Protein AF-A0A0G4IPQ7-F1 (afdb_monomer_lite)

Secondary structure (DSSP, 8-state):
-------PPP---HHHHHHHHHHHHHHHHHHHHHHHHHHHHHHHHHHHHTTT-TTGGGSHHHHHHHHHHHHHHHHHH-----------PPPP-PPP-PPPPPP---------------------HHHHHHHHHHHHHHHHHHHHHHHHTT--SSS-TT-----HHHHHHHHHHHHHHHHHHTT-PPPP----------S-------------EEE-TTT--EEEGGG-EEETTTTEEESSHHHHHHHHHHTEEE--STT---EEETTTSEEETTEEESSHHHH-S--

Sequence (287 aa):
MMDGRRRGRPVRKPSEQLRADLLDMEHRLAFLRTKRDEARVDFEARKARNRGLIWENSRPTSIRRLAAEILQQAKTVAKPKRSGRSGAKLTTIQAPGAAPVAKRDASATCPAMATTTALAGTADEDEGHRSFQEARREWMQSSARRASMTTDPGTGALVGAFDEDESHRSFQEARNEWLRSSGRRPAPEADSGFAGDDDDAFEIVATQVAMVRASCYHCYALRHADQMHVDTLISKGFCNAACADAYHEVNRVPCAGATCRKAMYRRDAYLAEGIAFCSASCAGPAP

Foldseek 3Di:
DDPPPPDDDPDDDPVVVVVVVVVVVVVVVVVVVVVVVVVVVVVVVVCVVQVPCPCVCVDPVVVVVVVVVVVVVVVVVPPDPDPDDDDDDDDDDDDDDDDDDDDDDDPDDDPPDPPPPPPPDPPPVVVVVVVVVVVVVVVVVVVVVVVVVPDPPDDDPVPDPPPPVVVVVVVVVVVVVVCVVVVNDDDPPPPPPDDDDDDPPPPDPDPPVVQDWDAAPQPRDIDRPVQWDQDPVVRGTHNDVVSVVVVQVVQWDAAPQPPGRDTDGPVCFDADPNGTHNDPVSVPPDD

Organism: Plasmodiophora brassicae (NCBI:txid37360)

Radius of gyration: 33.85 Å; chains: 1; bounding box: 79×55×106 Å

pLDDT: mean 74.79, std 21.34, range [34.59, 98.31]

Structure (mmCIF, N/CA/C/O backbone):
data_AF-A0A0G4IPQ7-F1
#
_entry.id   AF-A0A0G4IPQ7-F1
#
loop_
_atom_site.group_PDB
_atom_site.id
_atom_site.type_symbol
_atom_site.label_atom_id
_atom_site.label_alt_id
_atom_site.label_comp_id
_atom_site.label_asym_id
_atom_site.label_entity_id
_atom_site.label_seq_id
_atom_site.pdbx_PDB_ins_code
_atom_site.Cartn_x
_atom_site.Cartn_y
_atom_site.Cartn_z
_atom_site.occupancy
_atom_site.B_iso_or_equiv
_atom_site.auth_seq_id
_atom_site.auth_comp_id
_atom_site.auth_asym_id
_atom_site.auth_atom_id
_atom_site.pdbx_PDB_model_num
ATOM 1 N N . MET A 1 1 ? -5.875 15.123 -68.069 1.00 43.62 1 MET A N 1
ATOM 2 C CA . MET A 1 1 ? -4.632 14.325 -68.073 1.00 43.62 1 MET A CA 1
ATOM 3 C C . MET A 1 1 ? -3.537 15.190 -67.471 1.00 43.62 1 MET A C 1
ATOM 5 O O . MET A 1 1 ? -3.210 16.207 -68.062 1.00 43.62 1 MET A O 1
ATOM 9 N N . MET A 1 2 ? -3.085 14.880 -66.254 1.00 50.84 2 MET A N 1
ATOM 10 C CA . MET A 1 2 ? -1.994 15.591 -65.575 1.00 50.84 2 MET A CA 1
ATOM 11 C C . MET A 1 2 ? -0.823 14.619 -65.462 1.00 50.84 2 MET A C 1
ATOM 13 O O . MET A 1 2 ? -0.876 13.680 -64.668 1.00 50.84 2 MET A O 1
ATOM 17 N N . ASP A 1 3 ? 0.200 14.824 -66.287 1.00 53.69 3 ASP A N 1
ATOM 18 C CA . ASP A 1 3 ? 1.427 14.034 -66.266 1.00 53.69 3 ASP A CA 1
ATOM 19 C C . ASP A 1 3 ? 2.214 14.323 -64.988 1.00 53.69 3 ASP A C 1
ATOM 21 O O . ASP A 1 3 ? 2.951 15.306 -64.864 1.00 53.69 3 ASP A O 1
ATOM 25 N N . GLY A 1 4 ? 2.054 13.432 -64.012 1.00 57.94 4 GLY A N 1
ATOM 26 C CA . GLY A 1 4 ? 2.846 13.403 -62.793 1.00 57.94 4 GLY A CA 1
ATOM 27 C C . GLY A 1 4 ? 4.288 13.002 -63.093 1.00 57.94 4 GLY A C 1
ATOM 28 O O . GLY A 1 4 ? 4.668 11.847 -62.902 1.00 57.94 4 GLY A O 1
ATOM 29 N N . ARG A 1 5 ? 5.116 13.959 -63.531 1.00 64.25 5 ARG A N 1
ATOM 30 C CA . ARG A 1 5 ? 6.574 13.788 -63.605 1.00 64.25 5 ARG A CA 1
ATOM 31 C C . ARG A 1 5 ? 7.118 13.558 -62.197 1.00 64.25 5 ARG A C 1
ATOM 33 O O . ARG A 1 5 ? 7.364 14.503 -61.446 1.00 64.25 5 ARG A O 1
ATOM 40 N N . ARG A 1 6 ? 7.324 12.289 -61.845 1.00 65.50 6 ARG A N 1
ATOM 41 C CA . ARG A 1 6 ? 8.081 11.882 -60.659 1.00 65.50 6 ARG A CA 1
ATOM 42 C C . ARG A 1 6 ? 9.519 12.359 -60.846 1.00 65.50 6 ARG A C 1
ATOM 44 O O . ARG A 1 6 ? 10.308 11.720 -61.534 1.00 65.50 6 ARG A O 1
ATOM 51 N N . ARG A 1 7 ? 9.851 13.521 -60.280 1.00 73.44 7 ARG A N 1
ATOM 52 C CA . ARG A 1 7 ? 11.237 13.993 -60.205 1.00 73.44 7 ARG A CA 1
ATOM 53 C C . ARG A 1 7 ? 12.005 12.982 -59.357 1.00 73.44 7 ARG A C 1
ATOM 55 O O . ARG A 1 7 ? 11.704 12.827 -58.174 1.00 73.44 7 ARG A O 1
ATOM 62 N N . GLY A 1 8 ? 12.940 12.264 -59.977 1.00 71.06 8 GLY A N 1
ATOM 63 C CA . GLY A 1 8 ? 13.821 11.341 -59.270 1.00 71.06 8 GLY A CA 1
ATOM 64 C C . GLY A 1 8 ? 14.551 12.086 -58.155 1.00 71.06 8 GLY A C 1
ATOM 65 O O . GLY A 1 8 ? 15.089 13.170 -58.385 1.00 71.06 8 GLY A O 1
ATOM 66 N N . ARG A 1 9 ? 14.526 11.541 -56.933 1.00 76.25 9 ARG A N 1
ATOM 67 C CA . ARG A 1 9 ? 15.329 12.087 -55.836 1.00 76.25 9 ARG A CA 1
ATOM 68 C C . ARG A 1 9 ? 16.808 11.941 -56.213 1.00 76.25 9 ARG A C 1
ATOM 70 O O . ARG A 1 9 ? 17.203 10.846 -56.610 1.00 76.25 9 ARG A O 1
ATOM 77 N N . PRO A 1 10 ? 17.622 13.000 -56.087 1.00 80.88 10 PRO A N 1
ATOM 78 C CA . PRO A 1 10 ? 19.057 12.880 -56.287 1.00 80.88 10 PRO A CA 1
ATOM 79 C C . PRO A 1 10 ? 19.622 11.882 -55.271 1.00 80.88 10 PRO A C 1
ATOM 81 O O . PRO A 1 10 ? 19.313 11.959 -54.078 1.00 80.88 10 PRO A O 1
ATOM 84 N N . VAL A 1 11 ? 20.419 10.931 -55.756 1.00 85.94 11 VAL A N 1
ATOM 85 C CA . VAL A 1 11 ? 21.118 9.953 -54.918 1.00 85.94 11 VAL A CA 1
ATOM 86 C C . VAL A 1 11 ? 22.159 10.711 -54.097 1.00 85.94 11 VAL A C 1
ATOM 88 O O . VAL A 1 11 ? 23.092 11.290 -54.653 1.00 85.94 11 VAL A O 1
ATOM 91 N N . ARG A 1 12 ? 21.971 10.758 -52.776 1.00 89.12 12 ARG A N 1
ATOM 92 C CA . ARG A 1 12 ? 22.940 11.358 -51.852 1.00 89.12 12 ARG A CA 1
ATOM 93 C C . ARG A 1 12 ? 24.152 10.449 -51.718 1.00 89.12 12 ARG A C 1
ATOM 95 O O . ARG A 1 12 ? 24.028 9.226 -51.775 1.00 89.12 12 ARG A O 1
ATOM 102 N N . LYS A 1 13 ? 25.326 11.042 -51.505 1.00 96.12 13 LYS A N 1
ATOM 103 C CA . LYS A 1 13 ? 26.531 10.265 -51.199 1.00 96.12 13 LYS A CA 1
ATOM 104 C C . LYS A 1 13 ? 26.342 9.566 -49.842 1.00 96.12 13 LYS A C 1
ATOM 106 O O . LYS A 1 13 ? 25.801 10.195 -48.932 1.00 96.12 13 LYS A O 1
ATOM 111 N N . PRO A 1 14 ? 26.825 8.324 -49.653 1.00 93.38 14 PRO A N 1
ATOM 112 C CA . PRO A 1 14 ? 26.693 7.612 -48.377 1.00 93.38 14 PRO A CA 1
ATOM 113 C C . PRO A 1 14 ? 27.199 8.412 -47.164 1.00 93.38 14 PRO A C 1
ATOM 115 O O . PRO A 1 14 ? 26.598 8.380 -46.095 1.00 93.38 14 PRO A O 1
ATOM 118 N N . SER A 1 15 ? 28.258 9.207 -47.343 1.00 93.69 15 SER A N 1
ATOM 119 C CA . SER A 1 15 ? 28.811 10.074 -46.296 1.00 93.69 15 SER A CA 1
ATOM 120 C C . SER A 1 15 ? 27.897 11.241 -45.903 1.00 93.69 15 SER A C 1
ATOM 122 O O . SER A 1 15 ? 27.891 11.656 -44.747 1.00 93.69 15 SER A O 1
ATOM 124 N N . GLU A 1 16 ? 27.113 11.777 -46.839 1.00 93.69 16 GLU A N 1
ATOM 125 C CA . GLU A 1 16 ? 26.128 12.829 -46.563 1.00 93.69 16 GLU A CA 1
ATOM 126 C C . GLU A 1 16 ? 24.904 12.262 -45.848 1.00 93.69 16 GLU A C 1
ATOM 128 O O . GLU A 1 16 ? 24.357 12.920 -44.965 1.00 93.69 16 GLU A O 1
ATOM 133 N N . GLN A 1 17 ? 24.507 11.033 -46.195 1.00 92.31 17 GLN A N 1
ATOM 134 C CA . GLN A 1 17 ? 23.430 10.326 -45.507 1.00 92.31 17 GLN A CA 1
ATOM 135 C C . GLN A 1 17 ? 23.797 10.071 -44.042 1.00 92.31 17 GLN A C 1
ATOM 137 O O . GLN A 1 17 ? 23.045 10.464 -43.158 1.00 92.31 17 GLN A O 1
ATOM 142 N N . LEU A 1 18 ? 24.997 9.544 -43.778 1.00 95.06 18 LEU A N 1
ATOM 143 C CA . LEU A 1 18 ? 25.457 9.291 -42.412 1.00 95.06 18 LEU A CA 1
ATOM 144 C C . LEU A 1 18 ? 25.509 10.571 -41.561 1.00 95.06 18 LEU A C 1
ATOM 146 O O . LEU A 1 18 ? 25.117 10.560 -40.398 1.00 95.06 18 LEU A O 1
ATOM 150 N N . ARG A 1 19 ? 25.962 11.697 -42.132 1.00 95.94 19 ARG A N 1
ATOM 151 C CA . ARG A 1 19 ? 25.952 12.994 -41.429 1.00 95.94 19 ARG A CA 1
ATOM 152 C C . ARG A 1 19 ? 24.537 13.471 -41.116 1.00 95.94 19 ARG A C 1
ATOM 154 O O . ARG A 1 19 ? 24.315 14.012 -40.039 1.00 95.94 19 ARG A O 1
ATOM 161 N N . ALA A 1 20 ? 23.600 13.288 -42.045 1.00 95.38 20 ALA A N 1
ATOM 162 C CA . ALA A 1 20 ? 22.202 13.633 -41.813 1.00 95.38 20 ALA A CA 1
ATOM 163 C C . ALA A 1 20 ? 21.595 12.775 -40.692 1.00 95.38 20 ALA A C 1
ATOM 165 O O . ALA A 1 20 ? 20.918 13.315 -39.823 1.00 95.38 20 ALA A O 1
ATOM 166 N N . ASP A 1 21 ? 21.899 11.477 -40.673 1.00 95.31 21 ASP A N 1
ATOM 167 C CA . ASP A 1 21 ? 21.399 10.550 -39.656 1.00 95.31 21 ASP A CA 1
ATOM 168 C C . ASP A 1 21 ? 22.004 10.843 -38.270 1.00 95.31 21 ASP A C 1
ATOM 170 O O . ASP A 1 21 ? 21.295 10.804 -37.266 1.00 95.31 21 ASP A O 1
ATOM 174 N N . LEU A 1 22 ? 23.289 11.216 -38.196 1.00 97.50 22 LEU A N 1
ATOM 175 C CA . LEU A 1 22 ? 23.918 11.661 -36.944 1.00 97.50 22 LEU A CA 1
ATOM 176 C C . LEU A 1 22 ? 23.236 12.911 -36.374 1.00 97.50 22 LEU A C 1
ATOM 178 O O . LEU A 1 22 ? 22.909 12.937 -35.190 1.00 97.50 22 LEU A O 1
ATOM 182 N N . LEU A 1 23 ? 22.967 13.914 -37.216 1.00 97.44 23 LEU A N 1
ATOM 183 C CA . LEU A 1 23 ? 22.259 15.129 -36.798 1.00 97.44 23 LEU A CA 1
ATOM 184 C C . LEU A 1 23 ? 20.821 14.834 -36.345 1.00 97.44 23 LEU A C 1
ATOM 186 O O . LEU A 1 23 ? 20.350 15.423 -35.371 1.00 97.44 23 LEU A O 1
ATOM 190 N N . ASP A 1 24 ? 20.124 13.911 -37.014 1.00 97.00 24 ASP A N 1
ATOM 191 C CA . ASP A 1 24 ? 18.783 13.478 -36.605 1.00 97.00 24 ASP A CA 1
ATOM 192 C C . ASP A 1 24 ? 18.808 12.785 -35.233 1.00 97.00 24 ASP A C 1
ATOM 194 O O . ASP A 1 24 ? 18.010 13.108 -34.347 1.00 97.00 24 ASP A O 1
ATOM 198 N N . MET A 1 25 ? 19.780 11.896 -35.006 1.00 97.06 25 MET A N 1
ATOM 199 C CA . MET A 1 25 ? 19.966 11.247 -33.708 1.00 97.06 25 MET A CA 1
ATOM 200 C C . MET A 1 25 ? 20.305 12.249 -32.600 1.00 97.06 25 MET A C 1
ATOM 202 O O . MET A 1 25 ? 19.741 12.156 -31.508 1.00 97.06 25 MET A O 1
ATOM 206 N N . GLU A 1 26 ? 21.174 13.228 -32.862 1.00 98.00 26 GLU A N 1
ATOM 207 C CA . GLU A 1 26 ? 21.487 14.303 -31.913 1.00 98.00 26 GLU A CA 1
ATOM 208 C C . GLU A 1 26 ? 20.239 15.114 -31.552 1.00 98.00 26 GLU A C 1
ATOM 210 O O . GLU A 1 26 ? 19.968 15.347 -30.369 1.00 98.00 26 GLU A O 1
ATOM 215 N N . HIS A 1 27 ? 19.430 15.476 -32.549 1.00 98.12 27 HIS A N 1
ATOM 216 C CA . HIS A 1 27 ? 18.174 16.187 -32.335 1.00 98.12 27 HIS A CA 1
ATOM 217 C C . HIS A 1 27 ? 17.180 15.348 -31.517 1.00 98.12 27 HIS A C 1
ATOM 219 O O . HIS A 1 27 ? 16.554 15.845 -30.576 1.00 98.12 27 HIS A O 1
ATOM 225 N N . ARG A 1 28 ? 17.078 14.044 -31.801 1.00 97.31 28 ARG A N 1
ATOM 226 C CA . ARG A 1 28 ? 16.223 13.117 -31.050 1.00 97.31 28 ARG A CA 1
ATOM 227 C C . ARG A 1 28 ? 16.685 12.954 -29.601 1.00 97.31 28 ARG A C 1
ATOM 229 O O . ARG A 1 28 ? 15.852 12.941 -28.694 1.00 97.31 28 ARG A O 1
ATOM 236 N N . LEU A 1 29 ? 17.993 12.881 -29.355 1.00 97.25 29 LEU A N 1
ATOM 237 C CA . LEU A 1 29 ? 18.554 12.838 -28.003 1.00 97.25 29 LEU A CA 1
ATOM 238 C C . LEU A 1 29 ? 18.310 14.143 -27.241 1.00 97.25 29 LEU A C 1
ATOM 240 O O . LEU A 1 29 ? 17.956 14.096 -26.061 1.00 97.25 29 LEU A O 1
ATOM 244 N N . ALA A 1 30 ? 18.457 15.296 -27.898 1.00 97.75 30 ALA A N 1
ATOM 245 C CA . ALA A 1 30 ? 18.136 16.592 -27.308 1.00 97.75 30 ALA A CA 1
ATOM 246 C C . ALA A 1 30 ? 16.654 16.663 -26.906 1.00 97.75 30 ALA A C 1
ATOM 248 O O . ALA A 1 30 ? 16.346 16.976 -25.757 1.00 97.75 30 ALA A O 1
ATOM 249 N N . PHE A 1 31 ? 15.749 16.252 -27.798 1.00 97.19 31 PHE A N 1
ATOM 250 C CA . PHE A 1 31 ? 14.315 16.184 -27.520 1.00 97.19 31 PHE A CA 1
ATOM 251 C C . PHE A 1 31 ? 13.986 15.291 -26.313 1.00 97.19 31 PHE A C 1
ATOM 253 O O . PHE A 1 31 ? 13.218 15.684 -25.433 1.00 97.19 31 PHE A O 1
ATOM 260 N N . LEU A 1 32 ? 14.592 14.101 -26.225 1.00 95.94 32 LEU A N 1
ATOM 261 C CA . LEU A 1 32 ? 14.377 13.184 -25.101 1.00 95.94 32 LEU A CA 1
ATOM 262 C C . LEU A 1 32 ? 14.895 13.751 -23.773 1.00 95.94 32 LEU A C 1
ATOM 264 O O . LEU A 1 32 ? 14.251 13.567 -22.739 1.00 95.94 32 LEU A O 1
ATOM 268 N N . ARG A 1 33 ? 16.028 14.465 -23.787 1.00 96.44 33 ARG A N 1
ATOM 269 C CA . ARG A 1 33 ? 16.552 15.154 -22.597 1.00 96.44 33 ARG A CA 1
ATOM 270 C C . ARG A 1 33 ? 15.580 16.229 -22.118 1.00 96.44 33 ARG A C 1
ATOM 272 O O . ARG A 1 33 ? 15.238 16.225 -20.938 1.00 96.44 33 ARG A O 1
ATOM 279 N N . THR A 1 34 ? 15.059 17.054 -23.026 1.00 97.88 34 THR A N 1
ATOM 280 C CA . THR A 1 34 ? 14.034 18.056 -22.702 1.00 97.88 34 THR A CA 1
ATOM 281 C C . THR A 1 34 ? 12.782 17.406 -22.119 1.00 97.88 34 THR A C 1
ATOM 283 O O . THR A 1 34 ? 12.332 17.807 -21.051 1.00 97.88 34 THR A O 1
ATOM 286 N N . LYS A 1 35 ? 12.265 16.337 -22.740 1.00 96.12 35 LYS A N 1
ATOM 287 C CA . LYS A 1 35 ? 11.087 15.605 -22.239 1.00 96.12 35 LYS A CA 1
ATOM 288 C C . LYS A 1 35 ? 11.291 15.012 -20.848 1.00 96.12 35 LYS A C 1
ATOM 290 O O . LYS A 1 35 ? 10.383 15.046 -20.018 1.00 96.12 35 LYS A O 1
ATOM 295 N N . ARG A 1 36 ? 12.476 14.464 -20.579 1.00 97.06 36 ARG A N 1
ATOM 296 C CA . ARG A 1 36 ? 12.834 13.943 -19.256 1.00 97.06 36 ARG A CA 1
ATOM 297 C C . ARG A 1 36 ? 12.866 15.062 -18.216 1.00 97.06 36 ARG A C 1
ATOM 299 O O . ARG A 1 36 ? 12.374 14.874 -17.105 1.00 97.06 36 ARG A O 1
ATOM 306 N N . ASP A 1 37 ? 13.441 16.207 -18.565 1.00 97.06 37 ASP A N 1
ATOM 307 C CA . ASP A 1 37 ? 13.569 17.333 -17.646 1.00 97.06 37 ASP A CA 1
ATOM 308 C C . ASP A 1 37 ? 12.200 17.993 -17.379 1.00 97.06 37 ASP A C 1
ATOM 310 O O . ASP A 1 37 ? 11.894 18.271 -16.219 1.00 97.06 37 ASP A O 1
ATOM 314 N N . GLU A 1 38 ? 11.333 18.114 -18.393 1.00 96.38 38 GLU A N 1
ATOM 315 C CA . GLU A 1 38 ? 9.911 18.478 -18.246 1.00 96.38 38 GLU A CA 1
ATOM 316 C C . GLU A 1 38 ? 9.195 17.530 -17.271 1.00 96.38 38 GLU A C 1
ATOM 318 O O . GLU A 1 38 ? 8.604 17.973 -16.287 1.00 96.38 38 GLU A O 1
ATOM 323 N N . ALA A 1 39 ? 9.315 16.213 -17.477 1.00 93.31 39 ALA A N 1
ATOM 324 C CA . ALA A 1 39 ? 8.685 15.217 -16.612 1.00 93.31 39 ALA A CA 1
ATOM 325 C C . ALA A 1 39 ? 9.191 15.290 -15.161 1.00 93.31 39 ALA A C 1
ATOM 327 O O . ALA A 1 39 ? 8.417 15.086 -14.220 1.00 93.31 39 ALA A O 1
ATOM 328 N N . ARG A 1 40 ? 10.480 15.602 -14.965 1.00 95.00 40 ARG A N 1
ATOM 329 C CA . ARG A 1 40 ? 11.074 15.804 -13.637 1.00 95.00 40 ARG A CA 1
ATOM 330 C C . ARG A 1 40 ? 10.500 17.044 -12.955 1.00 95.00 40 ARG A C 1
ATOM 332 O O . ARG A 1 40 ? 10.146 16.967 -11.780 1.00 95.00 40 ARG A O 1
ATOM 339 N N . VAL A 1 41 ? 10.379 18.160 -13.674 1.00 96.88 41 VAL A N 1
ATOM 340 C CA . VAL A 1 41 ? 9.762 19.389 -13.150 1.00 96.88 41 VAL A CA 1
ATOM 341 C C . VAL A 1 41 ? 8.292 19.146 -12.805 1.00 96.88 41 VAL A C 1
ATOM 343 O O . VAL A 1 41 ? 7.864 19.492 -11.707 1.00 96.88 41 VAL A O 1
ATOM 346 N N . ASP A 1 42 ? 7.538 18.464 -13.667 1.00 93.56 42 ASP A N 1
ATOM 347 C CA . ASP A 1 42 ? 6.139 18.105 -13.408 1.00 93.56 42 ASP A CA 1
ATOM 348 C C . ASP A 1 42 ? 5.975 17.184 -12.197 1.00 93.56 42 ASP A C 1
ATOM 350 O O . ASP A 1 42 ? 4.989 17.273 -11.456 1.00 93.56 42 ASP A O 1
ATOM 354 N N . PHE A 1 43 ? 6.909 16.253 -12.004 1.00 88.31 43 PHE A N 1
ATOM 355 C CA . PHE A 1 43 ? 6.932 15.380 -10.840 1.00 88.31 43 PHE A CA 1
ATOM 356 C C . PHE A 1 43 ? 7.194 16.173 -9.557 1.00 88.31 43 PHE A C 1
ATOM 358 O O . PHE A 1 43 ? 6.416 16.058 -8.612 1.00 88.31 43 PHE A O 1
ATOM 365 N N . GLU A 1 44 ? 8.223 17.022 -9.531 1.00 89.62 44 GLU A N 1
ATOM 366 C CA . GLU A 1 44 ? 8.524 17.868 -8.371 1.00 89.62 44 GLU A CA 1
ATOM 367 C C . GLU A 1 44 ? 7.393 18.870 -8.092 1.00 89.62 44 GLU A C 1
ATOM 369 O O . GLU A 1 44 ? 7.004 19.054 -6.942 1.00 89.62 44 GLU A O 1
ATOM 374 N N . ALA A 1 45 ? 6.751 19.428 -9.122 1.00 92.31 45 ALA A N 1
ATOM 375 C CA . ALA A 1 45 ? 5.573 20.282 -8.968 1.00 92.31 45 ALA A CA 1
ATOM 376 C C . ALA A 1 45 ? 4.365 19.521 -8.389 1.00 92.31 45 ALA A C 1
ATOM 378 O O . ALA A 1 45 ? 3.594 20.066 -7.595 1.00 92.31 45 ALA A O 1
ATOM 379 N N . ARG A 1 46 ? 4.165 18.251 -8.766 1.00 84.81 46 ARG A N 1
ATOM 380 C CA . ARG A 1 46 ? 3.142 17.381 -8.154 1.00 84.81 46 ARG A CA 1
ATOM 381 C C . ARG A 1 46 ? 3.492 17.042 -6.708 1.00 84.81 46 ARG A C 1
ATOM 383 O O . ARG A 1 46 ? 2.633 17.139 -5.839 1.00 84.81 46 ARG A O 1
ATOM 390 N N . LYS A 1 47 ? 4.748 16.706 -6.432 1.00 84.44 47 LYS A N 1
ATOM 391 C CA . LYS A 1 47 ? 5.254 16.408 -5.088 1.00 84.44 47 LYS A CA 1
ATOM 392 C C . LYS A 1 47 ? 5.140 17.614 -4.150 1.00 84.44 47 LYS A C 1
ATOM 394 O O . LYS A 1 47 ? 4.693 17.458 -3.020 1.00 84.44 47 LYS A O 1
ATOM 399 N N . ALA A 1 48 ? 5.466 18.814 -4.630 1.00 86.94 48 ALA A N 1
ATOM 400 C CA . ALA A 1 48 ? 5.360 20.061 -3.878 1.00 86.94 48 ALA A CA 1
ATOM 401 C C . ALA A 1 48 ? 3.906 20.476 -3.608 1.00 86.94 48 ALA A C 1
ATOM 403 O O . ALA A 1 48 ? 3.624 21.019 -2.543 1.00 86.94 48 ALA A O 1
ATOM 404 N N . ARG A 1 49 ? 2.973 20.194 -4.530 1.00 84.94 49 ARG A N 1
ATOM 405 C CA . ARG A 1 49 ? 1.528 20.345 -4.272 1.00 84.94 49 ARG A CA 1
ATOM 406 C C . ARG A 1 49 ? 1.017 19.330 -3.248 1.00 84.94 49 ARG A C 1
ATOM 408 O O . ARG A 1 49 ? 0.157 19.658 -2.441 1.00 84.94 49 ARG A O 1
ATOM 415 N N . ASN A 1 50 ? 1.598 18.134 -3.233 1.00 78.69 50 ASN A N 1
ATOM 416 C CA . ASN A 1 50 ? 1.170 17.011 -2.404 1.00 78.69 50 ASN A CA 1
ATOM 417 C C . ASN A 1 50 ? 2.114 16.763 -1.210 1.00 78.69 50 ASN A C 1
ATOM 419 O O . ASN A 1 50 ? 2.480 15.610 -0.967 1.00 78.69 50 ASN A O 1
ATOM 423 N N . ARG A 1 51 ? 2.530 17.814 -0.477 1.00 58.25 51 ARG A N 1
ATOM 424 C CA . ARG A 1 51 ? 3.420 17.744 0.711 1.00 58.25 51 ARG A CA 1
ATOM 425 C C . ARG A 1 51 ? 2.882 16.775 1.786 1.00 58.25 51 ARG A C 1
ATOM 427 O O . ARG A 1 51 ? 2.213 17.193 2.722 1.00 58.25 51 ARG A O 1
ATOM 434 N N . GLY A 1 52 ? 3.179 15.481 1.648 1.00 55.94 52 GLY A N 1
ATOM 435 C CA . GLY A 1 52 ? 2.761 14.404 2.560 1.00 55.94 52 GLY A CA 1
ATOM 436 C C . GLY A 1 52 ? 1.634 13.495 2.049 1.00 55.94 52 GLY A C 1
ATOM 437 O O . GLY A 1 52 ? 1.250 12.553 2.733 1.00 55.94 52 GLY A O 1
ATOM 438 N N . LEU A 1 53 ? 1.122 13.726 0.837 1.00 50.00 53 LEU A N 1
ATOM 439 C CA . LEU A 1 53 ? -0.114 13.113 0.329 1.00 50.00 53 LEU A CA 1
ATOM 440 C C . LEU A 1 53 ? 0.104 12.271 -0.937 1.00 50.00 53 LEU A C 1
ATOM 442 O O . LEU A 1 53 ? -0.821 12.011 -1.700 1.00 50.00 53 LEU A O 1
ATOM 446 N N . ILE A 1 54 ? 1.324 11.770 -1.151 1.00 54.28 54 ILE A N 1
ATOM 447 C CA . ILE A 1 54 ? 1.616 10.824 -2.248 1.00 54.28 54 ILE A CA 1
ATOM 448 C C . ILE A 1 54 ? 0.761 9.546 -2.103 1.00 54.28 54 ILE A C 1
ATOM 450 O O . ILE A 1 54 ? 0.362 8.944 -3.096 1.00 54.28 54 ILE A O 1
ATOM 454 N N . TRP A 1 55 ? 0.375 9.203 -0.870 1.00 53.47 55 TRP A N 1
ATOM 455 C CA . TRP A 1 55 ? -0.547 8.111 -0.551 1.00 53.47 55 TRP A CA 1
ATOM 456 C C . TRP A 1 55 ? -2.023 8.531 -0.486 1.00 53.47 55 TRP A C 1
ATOM 458 O O . TRP A 1 55 ? -2.879 7.711 -0.175 1.00 53.47 55 TRP A O 1
ATOM 468 N N . GLU A 1 56 ? -2.406 9.768 -0.793 1.00 49.06 56 GLU A N 1
ATOM 469 C CA . GLU A 1 56 ? -3.822 10.163 -0.709 1.00 49.06 56 GLU A CA 1
ATOM 470 C C . GLU A 1 56 ? -4.673 9.549 -1.841 1.00 49.06 56 GLU A C 1
ATOM 472 O O . GLU A 1 56 ? -5.862 9.277 -1.664 1.00 49.06 56 GLU A O 1
ATOM 477 N N . ASN A 1 57 ? -4.035 9.151 -2.949 1.00 46.78 57 ASN A N 1
ATOM 478 C CA . ASN A 1 57 ? -4.632 8.266 -3.961 1.00 46.78 57 ASN A CA 1
ATOM 479 C C . ASN A 1 57 ? -4.751 6.796 -3.510 1.00 46.78 57 ASN A C 1
ATOM 481 O O . ASN A 1 57 ? -5.359 5.991 -4.206 1.00 46.78 57 ASN A O 1
ATOM 485 N N . SER A 1 58 ? -4.209 6.449 -2.340 1.00 50.47 58 SER A N 1
ATOM 486 C CA . SER A 1 58 ? -4.470 5.179 -1.652 1.00 50.47 58 SER A CA 1
ATOM 487 C C . SER A 1 58 ? -5.514 5.308 -0.538 1.00 50.47 58 SER A C 1
ATOM 489 O O . SER A 1 58 ? -5.813 4.328 0.147 1.00 50.47 58 SER A O 1
ATOM 491 N N . ARG A 1 59 ? -6.127 6.493 -0.357 1.00 54.16 59 ARG A N 1
ATOM 492 C CA . ARG A 1 59 ? -7.309 6.591 0.502 1.00 54.16 59 ARG A CA 1
ATOM 493 C C . ARG A 1 59 ? -8.403 5.672 -0.056 1.00 54.16 59 ARG A C 1
ATOM 495 O O . ARG A 1 59 ? -8.638 5.638 -1.263 1.00 54.16 59 ARG A O 1
ATOM 502 N N . PRO A 1 60 ? -9.146 4.961 0.804 1.00 57.16 60 PRO A N 1
ATOM 503 C CA . PRO A 1 60 ? -10.192 4.043 0.359 1.00 57.16 60 PRO A CA 1
ATOM 504 C C . PRO A 1 60 ? -11.264 4.722 -0.512 1.00 57.16 60 PRO A C 1
ATOM 506 O O . PRO A 1 60 ? -11.926 4.054 -1.299 1.00 57.16 60 PRO A O 1
ATOM 509 N N . THR A 1 61 ? -11.431 6.044 -0.419 1.00 61.25 61 THR A N 1
ATOM 510 C CA . THR A 1 61 ? -12.357 6.822 -1.251 1.00 61.25 61 THR A CA 1
ATOM 511 C C . THR A 1 61 ? -11.886 7.011 -2.696 1.00 61.25 61 THR A C 1
ATOM 513 O O . THR A 1 61 ? -12.714 6.910 -3.600 1.00 61.25 61 THR A O 1
ATOM 516 N N . SER A 1 62 ? -10.591 7.226 -2.951 1.00 68.12 62 SER A N 1
ATOM 517 C CA . SER A 1 62 ? -10.048 7.354 -4.315 1.00 68.12 62 SER A CA 1
ATOM 518 C C . SER A 1 62 ? -9.996 6.001 -5.028 1.00 68.12 62 SER A C 1
ATOM 520 O O . SER A 1 62 ? -10.377 5.919 -6.194 1.00 68.12 62 SER A O 1
ATOM 522 N N . ILE A 1 63 ? -9.687 4.921 -4.302 1.00 67.25 63 ILE A N 1
ATOM 523 C CA . ILE A 1 63 ? -9.767 3.543 -4.818 1.00 67.25 63 ILE A CA 1
ATOM 524 C C . ILE A 1 63 ? -11.213 3.168 -5.179 1.00 67.25 63 ILE A C 1
ATOM 526 O O . ILE A 1 63 ? -11.456 2.619 -6.250 1.00 67.25 63 ILE A O 1
ATOM 530 N N . ARG A 1 64 ? -12.201 3.501 -4.332 1.00 75.44 64 ARG A N 1
ATOM 531 C CA . ARG A 1 64 ? -13.627 3.264 -4.641 1.00 75.44 64 ARG A CA 1
ATOM 532 C C . ARG A 1 64 ? -14.096 4.049 -5.863 1.00 75.44 64 ARG A C 1
ATOM 534 O O . ARG A 1 64 ? -14.875 3.521 -6.650 1.00 75.44 64 ARG A O 1
ATOM 541 N N . ARG A 1 65 ? -13.627 5.289 -6.028 1.00 77.19 65 ARG A N 1
ATOM 542 C CA . ARG A 1 65 ? -13.968 6.125 -7.186 1.00 77.19 65 ARG A CA 1
ATOM 543 C C . ARG A 1 65 ? -13.384 5.547 -8.476 1.00 77.19 65 ARG A C 1
ATOM 545 O O . ARG A 1 65 ? -14.121 5.407 -9.444 1.00 77.19 65 ARG A O 1
ATOM 552 N N . LEU A 1 66 ? -12.122 5.119 -8.444 1.00 78.19 66 LEU A N 1
ATOM 553 C CA . LEU A 1 66 ? -11.470 4.441 -9.566 1.00 78.19 66 LEU A CA 1
ATOM 554 C C . LEU A 1 66 ? -12.161 3.109 -9.908 1.00 78.19 66 LEU A C 1
ATOM 556 O O . LEU A 1 66 ? -12.440 2.836 -11.069 1.00 78.19 66 LEU A O 1
ATOM 560 N N . ALA A 1 67 ? -12.508 2.300 -8.903 1.00 78.38 67 ALA A N 1
ATOM 561 C CA . ALA A 1 67 ? -13.248 1.055 -9.109 1.00 78.38 67 ALA A CA 1
ATOM 562 C C . ALA A 1 67 ? -14.635 1.304 -9.731 1.00 78.38 67 ALA A C 1
ATOM 564 O O . ALA A 1 67 ? -15.049 0.576 -10.632 1.00 78.38 67 ALA A O 1
ATOM 565 N N . ALA A 1 68 ? -15.343 2.351 -9.295 1.00 86.00 68 ALA A N 1
ATOM 566 C CA . ALA A 1 68 ? -16.618 2.746 -9.888 1.00 86.00 68 ALA A CA 1
ATOM 567 C C . ALA A 1 68 ? -16.463 3.198 -11.350 1.00 86.00 68 ALA A C 1
ATOM 569 O O . ALA A 1 68 ? -17.300 2.859 -12.183 1.00 86.00 68 ALA A O 1
ATOM 570 N N . GLU A 1 69 ? -15.387 3.915 -11.670 1.00 90.00 69 GLU A N 1
ATOM 571 C CA . GLU A 1 69 ? -15.079 4.381 -13.024 1.00 90.00 69 GLU A CA 1
ATOM 572 C C . GLU A 1 69 ? -14.752 3.213 -13.970 1.00 90.00 69 GLU A C 1
ATOM 574 O O . GLU A 1 69 ? -15.312 3.131 -15.062 1.00 90.00 69 GLU A O 1
ATOM 579 N N . ILE A 1 70 ? -13.962 2.236 -13.512 1.00 87.31 70 ILE A N 1
ATOM 580 C CA . ILE A 1 70 ? -13.686 0.988 -14.245 1.00 87.31 70 ILE A CA 1
ATOM 581 C C . ILE A 1 70 ? -14.985 0.211 -14.509 1.00 87.31 70 ILE A C 1
ATOM 583 O O . ILE A 1 70 ? -15.231 -0.241 -15.628 1.00 87.31 70 ILE A O 1
ATOM 587 N N . LEU A 1 71 ? -15.863 0.094 -13.507 1.00 88.75 71 LEU A N 1
ATOM 588 C CA . LEU A 1 71 ? -17.165 -0.562 -13.669 1.00 88.75 71 LEU A CA 1
ATOM 589 C C . LEU A 1 71 ? -18.090 0.195 -14.635 1.00 88.75 71 LEU A C 1
ATOM 591 O O . LEU A 1 71 ? -18.884 -0.430 -15.337 1.00 88.75 71 LEU A O 1
ATOM 595 N N . GLN A 1 72 ? -18.012 1.526 -14.691 1.00 88.94 72 GLN A N 1
ATOM 596 C CA . GLN A 1 72 ? -18.756 2.321 -15.670 1.00 88.94 72 GLN A CA 1
ATOM 597 C C . GLN A 1 72 ? -18.210 2.137 -17.088 1.00 88.94 72 GLN A C 1
ATOM 599 O O . GLN A 1 72 ? -19.001 1.951 -18.011 1.00 88.94 72 GLN A O 1
ATOM 604 N N . GLN A 1 73 ? -16.889 2.107 -17.265 1.00 86.25 73 GLN A N 1
ATOM 605 C CA . GLN A 1 73 ? -16.262 1.835 -18.562 1.00 86.25 73 GLN A CA 1
ATOM 606 C C . GLN A 1 73 ? -16.580 0.421 -19.071 1.00 86.25 73 GLN A C 1
ATOM 608 O O . GLN A 1 73 ? -16.910 0.239 -20.240 1.00 86.25 73 GLN A O 1
ATOM 613 N N . ALA A 1 74 ? -16.590 -0.586 -18.196 1.00 83.06 74 ALA A N 1
ATOM 614 C CA . ALA A 1 74 ? -16.996 -1.939 -18.577 1.00 83.06 74 ALA A CA 1
ATOM 615 C C . ALA A 1 74 ? -18.452 -1.989 -19.085 1.00 83.06 74 ALA A C 1
ATOM 617 O O . ALA A 1 74 ? -18.753 -2.687 -20.053 1.00 83.06 74 ALA A O 1
ATOM 618 N N . LYS A 1 75 ? -19.357 -1.199 -18.489 1.00 84.19 75 LYS A N 1
ATOM 619 C CA . LYS A 1 75 ? -20.758 -1.097 -18.934 1.00 84.19 75 LYS A CA 1
ATOM 620 C C . LYS A 1 75 ? -20.910 -0.409 -20.290 1.00 84.19 75 LYS A C 1
ATOM 622 O O . LYS A 1 75 ? -21.836 -0.744 -21.024 1.00 84.19 75 LYS A O 1
ATOM 627 N N . THR A 1 76 ? -20.049 0.551 -20.629 1.00 80.50 76 THR A N 1
ATOM 628 C CA . THR A 1 76 ? -20.125 1.244 -21.926 1.00 80.50 76 THR A CA 1
ATOM 629 C C . THR A 1 76 ? -19.545 0.407 -23.063 1.00 80.50 76 THR A C 1
ATOM 631 O O . THR A 1 76 ? -20.059 0.479 -24.179 1.00 80.50 76 THR A O 1
ATOM 634 N N . VAL A 1 77 ? -18.541 -0.428 -22.780 1.00 75.06 77 VAL A N 1
ATOM 635 C CA . VAL A 1 77 ? -17.954 -1.368 -23.750 1.00 75.06 77 VAL A CA 1
ATOM 636 C C . VAL A 1 77 ? -18.853 -2.592 -23.961 1.00 75.06 77 VAL A C 1
ATOM 638 O O . VAL A 1 77 ? -18.964 -3.091 -25.078 1.00 75.06 77 VAL A O 1
ATOM 641 N N . ALA A 1 78 ? -19.589 -3.027 -22.936 1.00 59.81 78 ALA A N 1
ATOM 642 C CA . ALA A 1 78 ? -20.523 -4.150 -23.010 1.00 59.81 78 ALA A CA 1
ATOM 643 C C . ALA A 1 78 ? -21.876 -3.808 -23.669 1.00 59.81 78 ALA A C 1
ATOM 645 O O . ALA A 1 78 ? -22.912 -4.325 -23.249 1.00 59.81 78 ALA A O 1
ATOM 646 N N . LYS A 1 79 ? -21.914 -2.961 -24.708 1.00 61.88 79 LYS A N 1
ATOM 647 C CA . LYS A 1 79 ? -23.090 -2.912 -25.591 1.00 61.88 79 LYS A CA 1
ATOM 648 C C . LYS A 1 79 ? -23.037 -4.138 -26.506 1.00 61.88 79 LYS A C 1
ATOM 650 O O . LYS A 1 79 ? -22.201 -4.164 -27.410 1.00 61.88 79 LYS A O 1
ATOM 655 N N . PRO A 1 80 ? -23.904 -5.150 -26.309 1.00 55.31 80 PRO A N 1
ATOM 656 C CA . PRO A 1 80 ? -23.905 -6.318 -27.168 1.00 55.31 80 PRO A CA 1
ATOM 657 C C . PRO A 1 80 ? -24.255 -5.868 -28.583 1.00 55.31 80 PRO A C 1
ATOM 659 O O . PRO A 1 80 ? -25.329 -5.313 -28.838 1.00 55.31 80 PRO A O 1
ATOM 662 N N . LYS A 1 81 ? -23.337 -6.115 -29.518 1.00 58.94 81 LYS A N 1
ATOM 663 C CA . LYS A 1 81 ? -23.649 -6.126 -30.942 1.00 58.94 81 LYS A CA 1
ATOM 664 C C . LYS A 1 81 ? -24.714 -7.214 -31.098 1.00 58.94 81 LYS A C 1
ATOM 666 O O . LYS A 1 81 ? -24.401 -8.391 -30.972 1.00 58.94 81 LYS A O 1
ATOM 671 N N . ARG A 1 82 ? -25.987 -6.817 -31.236 1.00 54.00 82 ARG A N 1
ATOM 672 C CA . ARG A 1 82 ? -27.133 -7.711 -31.476 1.00 54.00 82 ARG A CA 1
ATOM 673 C C . ARG A 1 82 ? -26.864 -8.517 -32.754 1.00 54.00 82 ARG A C 1
ATOM 675 O O . ARG A 1 82 ? -27.282 -8.107 -33.831 1.00 54.00 82 ARG A O 1
ATOM 682 N N . SER A 1 83 ? -26.183 -9.652 -32.651 1.00 49.97 83 SER A N 1
ATOM 683 C CA . SER A 1 83 ? -26.385 -10.766 -33.567 1.00 49.97 83 SER A CA 1
ATOM 684 C C . SER A 1 83 ? -27.442 -11.649 -32.923 1.00 49.97 83 SER A C 1
ATOM 686 O O . SER A 1 83 ? -27.317 -12.110 -31.790 1.00 49.97 83 SER A O 1
ATOM 688 N N . GLY A 1 84 ? -28.575 -11.758 -33.604 1.00 52.41 84 GLY A N 1
ATOM 689 C CA . GLY A 1 84 ? -29.655 -12.606 -33.151 1.00 52.41 84 GLY A CA 1
ATOM 690 C C . GLY A 1 84 ? -29.278 -14.081 -33.222 1.00 52.41 84 GLY A C 1
ATOM 691 O O . GLY A 1 84 ? -28.429 -14.478 -34.017 1.00 52.41 84 GLY A O 1
ATOM 692 N N . ARG A 1 85 ? -30.062 -14.857 -32.469 1.00 47.16 85 ARG A N 1
ATOM 693 C CA . ARG A 1 85 ? -30.612 -16.175 -32.817 1.00 47.16 85 ARG A CA 1
ATOM 694 C C . ARG A 1 85 ? -30.248 -17.297 -31.840 1.00 47.16 85 ARG A C 1
ATOM 696 O O . ARG A 1 85 ? -29.110 -17.475 -31.433 1.00 47.16 85 ARG A O 1
ATOM 703 N N . SER A 1 86 ? -31.316 -18.053 -31.575 1.00 44.38 86 SER A N 1
ATOM 704 C CA . SER A 1 86 ? -31.465 -19.351 -30.909 1.00 44.38 86 SER A CA 1
ATOM 705 C C . SER A 1 86 ? -31.202 -19.403 -29.412 1.00 44.38 86 SER A C 1
ATOM 707 O O . SER A 1 86 ? -30.080 -19.297 -28.934 1.00 44.38 86 SER A O 1
ATOM 709 N N . GLY A 1 87 ? -32.299 -19.620 -28.686 1.00 49.72 87 GLY A N 1
ATOM 710 C CA . GLY A 1 87 ? -32.276 -19.942 -27.279 1.00 49.72 87 GLY A CA 1
ATOM 711 C C . GLY A 1 87 ? -31.749 -21.348 -27.031 1.00 49.72 87 GLY A C 1
ATOM 712 O O . GLY A 1 87 ? -32.024 -22.284 -27.778 1.00 49.72 87 GLY A O 1
ATOM 713 N N . ALA A 1 88 ? -31.047 -21.475 -25.918 1.00 43.50 88 ALA A N 1
ATOM 714 C CA . ALA A 1 88 ? -30.795 -22.735 -25.257 1.00 43.50 88 ALA A CA 1
ATOM 715 C C . ALA A 1 88 ? -31.100 -22.519 -23.772 1.00 43.50 88 ALA A C 1
ATOM 717 O O . ALA A 1 88 ? -30.517 -21.659 -23.113 1.00 43.50 88 ALA A O 1
ATOM 718 N N . LYS A 1 89 ? -32.094 -23.262 -23.279 1.00 53.53 89 LYS A N 1
ATOM 719 C CA . LYS A 1 89 ? -32.412 -23.413 -21.857 1.00 53.53 89 LYS A CA 1
ATOM 720 C C . LYS A 1 89 ? -31.180 -24.010 -21.176 1.00 53.53 89 LYS A C 1
ATOM 722 O O . LYS A 1 89 ? -30.830 -25.142 -21.494 1.00 53.53 89 LYS A O 1
ATOM 727 N N . LEU A 1 90 ? -30.557 -23.278 -20.251 1.00 43.66 90 LEU A N 1
ATOM 728 C CA . LEU A 1 90 ? -29.509 -23.829 -19.397 1.00 43.66 90 LEU A CA 1
ATOM 729 C C . LEU A 1 90 ? -30.066 -24.087 -17.996 1.00 43.66 90 LEU A C 1
ATOM 731 O O . LEU A 1 90 ? -30.569 -23.198 -17.311 1.00 43.66 90 LEU A O 1
ATOM 735 N N . THR A 1 91 ? -30.021 -25.363 -17.652 1.00 42.78 91 THR A N 1
ATOM 736 C CA . THR A 1 91 ? -30.507 -26.038 -16.459 1.00 42.78 91 THR A CA 1
ATOM 737 C C . THR A 1 91 ? -29.725 -25.626 -15.213 1.00 42.78 91 THR A C 1
ATOM 739 O O . THR A 1 91 ? -28.497 -25.616 -15.198 1.00 42.78 91 THR A O 1
ATOM 742 N N . THR A 1 92 ? -30.457 -25.330 -14.141 1.00 42.59 92 THR A N 1
ATOM 743 C CA . THR A 1 92 ? -29.949 -25.151 -12.779 1.00 42.59 92 THR A CA 1
ATOM 744 C C . THR A 1 92 ? -29.380 -26.470 -12.254 1.00 42.59 92 THR A C 1
ATOM 746 O O . THR A 1 92 ? -30.123 -27.435 -12.093 1.00 42.59 92 THR A O 1
ATOM 749 N N . ILE A 1 93 ? -28.080 -26.508 -11.959 1.00 41.00 93 ILE A N 1
ATOM 750 C CA . ILE A 1 93 ? -27.443 -27.618 -11.239 1.00 41.00 93 ILE A CA 1
ATOM 751 C C . ILE A 1 93 ? -27.324 -27.215 -9.765 1.00 41.00 93 ILE A C 1
ATOM 753 O O . ILE A 1 93 ? -26.640 -26.252 -9.422 1.00 41.00 93 ILE A O 1
ATOM 757 N N . GLN A 1 94 ? -28.035 -27.947 -8.904 1.00 37.75 94 GLN A N 1
ATOM 758 C CA . GLN A 1 94 ? -27.890 -27.919 -7.448 1.00 37.75 94 GLN A CA 1
ATOM 759 C C . GLN A 1 94 ? -26.575 -28.596 -7.039 1.00 37.75 94 GLN A C 1
ATOM 761 O O . GLN A 1 94 ? -26.290 -29.711 -7.469 1.00 37.75 94 GLN A O 1
ATOM 766 N N . ALA A 1 95 ? -25.803 -27.941 -6.172 1.00 35.84 95 ALA A N 1
ATOM 767 C CA . ALA A 1 95 ? -24.630 -28.520 -5.523 1.00 35.84 95 ALA A CA 1
ATOM 768 C C . ALA A 1 95 ? -25.030 -29.184 -4.188 1.00 35.84 95 ALA A C 1
ATOM 770 O O . ALA A 1 95 ? -25.682 -28.523 -3.374 1.00 35.84 95 ALA A O 1
ATOM 771 N N . PRO A 1 96 ? -24.646 -30.445 -3.916 1.00 45.03 96 PRO A N 1
ATOM 772 C CA . PRO A 1 96 ? -24.841 -31.054 -2.609 1.00 45.03 96 PRO A CA 1
ATOM 773 C C . PRO A 1 96 ? -23.608 -30.905 -1.702 1.00 45.03 96 PRO A C 1
ATOM 775 O O . PRO A 1 96 ? -22.476 -31.116 -2.122 1.00 45.03 96 PRO A O 1
ATOM 778 N N . GLY A 1 97 ? -23.884 -30.622 -0.425 1.00 34.59 97 GLY A N 1
ATOM 779 C CA . GLY A 1 97 ? -23.301 -31.340 0.714 1.00 34.59 97 GLY A CA 1
ATOM 780 C C . GLY A 1 97 ? -21.833 -31.092 1.063 1.00 34.59 97 GLY A C 1
ATOM 781 O O . GLY A 1 97 ? -20.942 -31.790 0.593 1.00 34.59 97 GLY A O 1
ATOM 782 N N . ALA A 1 98 ? -21.605 -30.186 2.015 1.00 38.00 98 ALA A N 1
ATOM 783 C CA . ALA A 1 98 ? -20.365 -30.103 2.781 1.00 38.00 98 ALA A CA 1
ATOM 784 C C . ALA A 1 98 ? -20.204 -31.325 3.710 1.00 38.00 98 ALA A C 1
ATOM 786 O O . ALA A 1 98 ? -21.122 -31.659 4.461 1.00 38.00 98 ALA A O 1
ATOM 787 N N . ALA A 1 99 ? -19.025 -31.950 3.693 1.00 42.00 99 ALA A N 1
ATOM 788 C CA . ALA A 1 99 ? -18.602 -32.964 4.660 1.00 42.00 99 ALA A CA 1
ATOM 789 C C . ALA A 1 99 ? -17.609 -32.364 5.684 1.00 42.00 99 ALA A C 1
ATOM 791 O O . ALA A 1 99 ? -16.831 -31.476 5.323 1.00 42.00 99 ALA A O 1
ATOM 792 N N . PRO A 1 100 ? -17.607 -32.824 6.951 1.00 47.66 100 PRO A N 1
ATOM 793 C CA . PRO A 1 100 ? -16.750 -32.278 8.001 1.00 47.66 100 PRO A CA 1
ATOM 794 C C . PRO A 1 100 ? -15.320 -32.837 7.929 1.00 47.66 100 PRO A C 1
ATOM 796 O O . PRO A 1 100 ? -15.103 -34.046 7.878 1.00 47.66 100 PRO A O 1
ATOM 799 N N . VAL A 1 101 ? -14.334 -31.937 7.967 1.00 42.81 101 VAL A N 1
ATOM 800 C CA . VAL A 1 101 ? -12.904 -32.268 8.020 1.00 42.81 101 VAL A CA 1
ATOM 801 C C . VAL A 1 101 ? -12.495 -32.606 9.456 1.00 42.81 101 VAL A C 1
ATOM 803 O O . VAL A 1 101 ? -12.784 -31.871 10.401 1.00 42.81 101 VAL A O 1
ATOM 806 N N . ALA A 1 102 ? -11.823 -33.747 9.592 1.00 36.09 102 ALA A N 1
ATOM 807 C CA . ALA A 1 102 ? -11.320 -34.317 10.831 1.00 36.09 102 ALA A CA 1
ATOM 808 C C . ALA A 1 102 ? -10.231 -33.457 11.498 1.00 36.09 102 ALA A C 1
ATOM 810 O O . ALA A 1 102 ? -9.357 -32.890 10.840 1.00 36.09 102 ALA A O 1
ATOM 811 N N . LYS A 1 103 ? -10.270 -33.425 12.834 1.00 38.53 103 LYS A N 1
ATOM 812 C CA . LYS A 1 103 ? -9.239 -32.858 13.709 1.00 38.53 103 LYS A CA 1
ATOM 813 C C . LYS A 1 103 ? -7.929 -33.634 13.530 1.00 38.53 103 LYS A C 1
ATOM 815 O O . LYS A 1 103 ? -7.918 -34.856 13.653 1.00 38.53 103 LYS A O 1
ATOM 820 N N . ARG A 1 104 ? -6.833 -32.924 13.258 1.00 39.22 104 ARG A N 1
ATOM 821 C CA . ARG A 1 104 ? -5.468 -33.447 13.375 1.00 39.22 104 ARG A CA 1
ATOM 822 C C . ARG A 1 104 ? -4.790 -32.763 14.551 1.00 39.22 104 ARG A C 1
ATOM 824 O O . ARG A 1 104 ? -4.517 -31.567 14.495 1.00 39.22 104 ARG A O 1
ATOM 831 N N . ASP A 1 105 ? -4.518 -33.553 15.580 1.00 41.00 105 ASP A N 1
ATOM 832 C CA . ASP A 1 105 ? -3.607 -33.207 16.659 1.00 41.00 105 ASP A CA 1
ATOM 833 C C . ASP A 1 105 ? -2.175 -33.276 16.121 1.00 41.00 105 ASP A C 1
ATOM 835 O O . ASP A 1 105 ? -1.680 -34.340 15.750 1.00 41.00 105 ASP A O 1
ATOM 839 N N . ALA A 1 106 ? -1.513 -32.126 16.050 1.00 41.47 106 ALA A N 1
ATOM 840 C CA . ALA A 1 106 ? -0.079 -32.035 15.822 1.00 41.47 106 ALA A CA 1
ATOM 841 C C . ALA A 1 106 ? 0.519 -31.187 16.945 1.00 41.47 106 ALA A C 1
ATOM 843 O O . ALA A 1 106 ? 0.631 -29.965 16.852 1.00 41.47 106 ALA A O 1
ATOM 844 N N . SER A 1 107 ? 0.873 -31.873 18.031 1.00 43.50 107 SER A N 1
ATOM 845 C CA . SER A 1 107 ? 1.801 -31.383 19.043 1.00 43.50 107 SER A CA 1
ATOM 846 C C . SER A 1 107 ? 3.176 -31.241 18.389 1.00 43.50 107 SER A C 1
ATOM 848 O O . SER A 1 107 ? 3.925 -32.208 18.257 1.00 43.50 107 SER A O 1
ATOM 850 N N . ALA A 1 108 ? 3.474 -30.039 17.908 1.00 42.25 108 ALA A N 1
ATOM 851 C CA . ALA A 1 108 ? 4.817 -29.625 17.543 1.00 42.25 108 ALA A CA 1
ATOM 852 C C . ALA A 1 108 ? 5.241 -28.549 18.541 1.00 42.25 108 ALA A C 1
ATOM 854 O O . ALA A 1 108 ? 4.899 -27.374 18.412 1.00 42.25 108 ALA A O 1
ATOM 855 N N . THR A 1 109 ? 5.949 -28.986 19.578 1.00 38.28 109 THR A N 1
ATOM 856 C CA . THR A 1 109 ? 6.629 -28.123 20.540 1.00 38.28 109 THR A CA 1
ATOM 857 C C . THR A 1 109 ? 7.649 -27.268 19.792 1.00 38.28 109 THR A C 1
ATOM 859 O O . THR A 1 109 ? 8.691 -27.760 19.361 1.00 38.28 109 THR A O 1
ATOM 862 N N . CYS A 1 110 ? 7.343 -25.986 19.607 1.00 38.69 110 CYS A N 1
ATOM 863 C CA . CYS A 1 110 ? 8.316 -25.010 19.132 1.00 38.69 110 CYS A CA 1
ATOM 864 C C . CYS A 1 110 ? 9.341 -24.721 20.244 1.00 38.69 110 CYS A C 1
ATOM 866 O O . CYS A 1 110 ? 8.955 -24.640 21.414 1.00 38.69 110 CYS A O 1
ATOM 868 N N . PRO A 1 111 ? 10.629 -24.530 19.910 1.00 40.12 111 PRO A N 1
ATOM 869 C CA . PRO A 1 111 ? 11.626 -24.107 20.880 1.00 40.12 111 PRO A CA 1
ATOM 870 C C . PRO A 1 111 ? 11.249 -22.729 21.427 1.00 40.12 111 PRO A C 1
ATOM 872 O O . PRO A 1 111 ? 10.868 -21.829 20.673 1.00 40.12 111 PRO A O 1
ATOM 875 N N . ALA A 1 112 ? 11.342 -22.587 22.748 1.00 34.59 112 ALA A N 1
ATOM 876 C CA . ALA A 1 112 ? 11.185 -21.322 23.441 1.00 34.59 112 ALA A CA 1
ATOM 877 C C . ALA A 1 112 ? 12.077 -20.269 22.770 1.00 34.59 112 ALA A C 1
ATOM 879 O O . ALA A 1 112 ? 13.302 -20.398 22.746 1.00 34.59 112 ALA A O 1
ATOM 880 N N . MET A 1 113 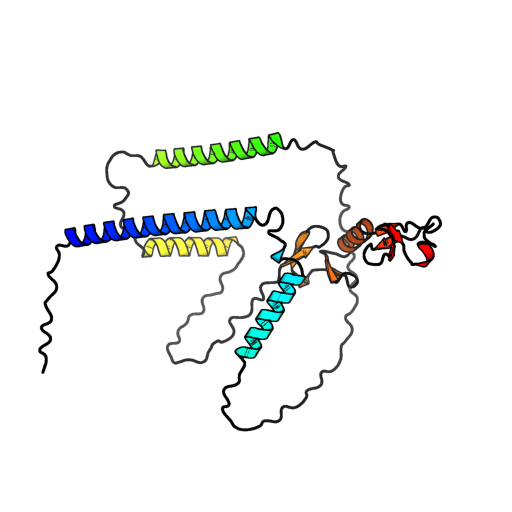? 11.451 -19.244 22.194 1.00 43.59 113 MET A N 1
ATOM 881 C CA . MET A 1 113 ? 12.157 -18.055 21.741 1.00 43.59 113 MET A CA 1
ATOM 882 C C . MET A 1 113 ? 12.767 -17.422 22.984 1.00 43.59 113 MET A C 1
ATOM 884 O O . MET A 1 113 ? 12.048 -16.948 23.864 1.00 43.59 113 MET A O 1
ATOM 888 N N . ALA A 1 114 ? 14.094 -17.488 23.062 1.00 40.88 114 ALA A N 1
ATOM 889 C CA . ALA A 1 114 ? 14.874 -16.760 24.036 1.00 40.88 114 ALA A CA 1
ATOM 890 C C . ALA A 1 114 ? 14.401 -15.307 24.029 1.00 40.88 114 ALA A C 1
ATOM 892 O O . ALA A 1 114 ? 14.393 -14.647 22.988 1.00 40.88 114 ALA A O 1
ATOM 893 N N . THR A 1 115 ? 13.979 -14.841 25.198 1.00 38.91 115 THR A N 1
ATOM 894 C CA . THR A 1 115 ? 13.731 -13.440 25.490 1.00 38.91 115 THR A CA 1
ATOM 895 C C . THR A 1 115 ? 15.010 -12.686 25.149 1.00 38.91 115 THR A C 1
ATOM 897 O O . THR A 1 115 ? 15.961 -12.674 25.927 1.00 38.91 115 THR A O 1
ATOM 900 N N . THR A 1 116 ? 15.080 -12.102 23.954 1.00 41.16 116 THR A N 1
ATOM 901 C CA . THR A 1 116 ? 16.099 -11.110 23.636 1.00 41.16 116 THR A CA 1
ATOM 902 C C . THR A 1 116 ? 15.784 -9.911 24.502 1.00 41.16 116 THR A C 1
ATOM 904 O O . THR A 1 116 ? 14.939 -9.082 24.166 1.00 41.16 116 THR A O 1
ATOM 907 N N . THR A 1 117 ? 16.425 -9.873 25.666 1.00 41.94 117 THR A N 1
ATOM 908 C CA . THR A 1 117 ? 16.599 -8.677 26.469 1.00 41.94 117 THR A CA 1
ATOM 909 C C . THR A 1 117 ? 17.030 -7.581 25.509 1.00 41.94 117 THR A C 1
ATOM 911 O O . THR A 1 117 ? 18.100 -7.666 24.906 1.00 41.94 117 THR A O 1
ATOM 914 N N . ALA A 1 118 ? 16.145 -6.610 25.294 1.00 39.50 118 ALA A N 1
ATOM 915 C CA . ALA A 1 118 ? 16.426 -5.432 24.503 1.00 39.50 118 ALA A CA 1
ATOM 916 C C . ALA A 1 118 ? 17.594 -4.697 25.169 1.00 39.50 118 ALA A C 1
ATOM 918 O O . ALA A 1 118 ? 17.415 -3.921 26.105 1.00 39.50 118 ALA A O 1
ATOM 919 N N . LEU A 1 119 ? 18.809 -4.984 24.705 1.00 42.00 119 LEU A N 1
ATOM 920 C CA . LEU A 1 119 ? 19.924 -4.070 24.837 1.00 42.00 119 LEU A CA 1
ATOM 921 C C . LEU A 1 119 ? 19.507 -2.826 24.063 1.00 42.00 119 LEU A C 1
ATOM 923 O O . LEU A 1 119 ? 19.500 -2.816 22.833 1.00 42.00 119 LEU A O 1
ATOM 927 N N . ALA A 1 120 ? 19.098 -1.806 24.813 1.00 45.97 120 ALA A N 1
ATOM 928 C CA . ALA A 1 120 ? 18.963 -0.435 24.360 1.00 45.97 120 ALA A CA 1
ATOM 929 C C . ALA A 1 120 ? 20.350 0.083 23.948 1.00 45.97 120 ALA A C 1
ATOM 931 O O . ALA A 1 120 ? 20.968 0.890 24.633 1.00 45.97 120 ALA A O 1
ATOM 932 N N . GLY A 1 121 ? 20.879 -0.448 22.849 1.00 45.53 121 GLY A N 1
ATOM 933 C CA . GLY A 1 121 ? 21.942 0.187 22.103 1.00 45.53 121 GLY A CA 1
ATOM 934 C C . GLY A 1 121 ? 21.298 1.322 21.332 1.00 45.53 121 GLY A C 1
ATOM 935 O O . GLY A 1 121 ? 20.437 1.087 20.486 1.00 45.53 121 GLY A O 1
ATOM 936 N N . THR A 1 122 ? 21.675 2.552 21.654 1.00 52.69 122 THR A N 1
ATOM 937 C CA . THR A 1 122 ? 21.434 3.708 20.797 1.00 52.69 122 THR A CA 1
ATOM 938 C C . THR A 1 122 ? 22.097 3.409 19.458 1.00 52.69 122 THR A C 1
ATOM 940 O O . THR A 1 122 ? 23.316 3.518 19.333 1.00 52.69 122 THR A O 1
ATOM 943 N N . ALA A 1 123 ? 21.320 2.924 18.491 1.00 52.56 123 ALA A N 1
ATOM 944 C CA . ALA A 1 123 ? 21.772 2.813 17.118 1.00 52.56 123 ALA A CA 1
ATOM 945 C C . ALA A 1 123 ? 22.114 4.230 16.659 1.00 52.56 123 ALA A C 1
ATOM 947 O O . ALA A 1 123 ? 21.231 5.062 16.468 1.00 52.56 123 ALA A O 1
ATOM 948 N N . ASP A 1 124 ? 23.412 4.500 16.593 1.00 66.25 124 ASP A N 1
ATOM 949 C CA . ASP A 1 124 ? 23.956 5.761 16.133 1.00 66.25 124 ASP A CA 1
ATOM 950 C C . ASP A 1 124 ? 23.698 5.853 14.625 1.00 66.25 124 ASP A C 1
ATOM 952 O O . ASP A 1 124 ? 24.378 5.220 13.811 1.00 66.25 124 ASP A O 1
ATOM 956 N N . GLU A 1 125 ? 22.632 6.565 14.255 1.00 75.12 125 GLU A N 1
ATOM 957 C CA . GLU A 1 125 ? 22.216 6.747 12.861 1.00 75.12 125 GLU A CA 1
ATOM 958 C C . GLU A 1 125 ? 23.341 7.374 12.015 1.00 75.12 125 GLU A C 1
ATOM 960 O O . GLU A 1 125 ? 23.427 7.113 10.809 1.00 75.12 125 GLU A O 1
ATOM 965 N N . ASP A 1 126 ? 24.259 8.112 12.652 1.00 78.25 126 ASP A N 1
ATOM 966 C CA . ASP A 1 126 ? 25.420 8.712 12.001 1.00 78.25 126 ASP A CA 1
ATOM 967 C C . ASP A 1 126 ? 26.440 7.657 11.544 1.00 78.25 126 ASP A C 1
ATOM 969 O O . ASP A 1 126 ? 27.064 7.814 10.487 1.00 78.25 126 ASP A O 1
ATOM 973 N N . GLU A 1 127 ? 26.572 6.544 12.271 1.00 79.44 127 GLU A N 1
ATOM 974 C CA . GLU A 1 127 ? 27.473 5.447 11.903 1.00 79.44 127 GLU A CA 1
ATOM 975 C C . GLU A 1 127 ? 26.917 4.647 10.715 1.00 79.44 127 GLU A C 1
ATOM 977 O O . GLU A 1 127 ? 27.640 4.322 9.767 1.00 79.44 127 GLU A O 1
ATOM 982 N N . GLY A 1 128 ? 25.596 4.432 10.686 1.00 80.38 128 GLY A N 1
ATOM 983 C CA . GLY A 1 128 ? 24.916 3.835 9.535 1.00 80.38 128 GLY A CA 1
ATOM 984 C C . GLY A 1 128 ? 25.054 4.690 8.270 1.00 80.38 128 GLY A C 1
ATOM 985 O O . GLY A 1 128 ? 25.305 4.169 7.177 1.00 80.38 128 GLY A O 1
ATOM 986 N N . HIS A 1 129 ? 24.953 6.015 8.409 1.00 78.75 129 HIS A N 1
ATOM 987 C CA . HIS A 1 129 ? 25.099 6.934 7.284 1.00 78.75 129 HIS A CA 1
ATOM 988 C C . HIS A 1 129 ? 26.543 6.996 6.758 1.00 78.75 129 HIS A C 1
ATOM 990 O O . HIS A 1 129 ? 26.747 7.022 5.538 1.00 78.75 129 HIS A O 1
ATOM 996 N N . ARG A 1 130 ? 27.553 6.966 7.642 1.00 86.69 130 ARG A N 1
ATOM 997 C CA . ARG A 1 130 ? 28.968 6.883 7.233 1.00 86.69 130 ARG A CA 1
ATOM 998 C C . ARG A 1 130 ? 29.270 5.589 6.494 1.00 86.69 130 ARG A C 1
ATOM 1000 O O . ARG A 1 130 ? 29.823 5.660 5.397 1.00 86.69 130 ARG A O 1
ATOM 1007 N N . SER A 1 131 ? 28.836 4.447 7.029 1.00 85.81 131 SER A N 1
ATOM 1008 C CA . SER A 1 131 ? 29.049 3.138 6.403 1.00 85.81 131 SER A CA 1
ATOM 1009 C C . SER A 1 131 ? 28.470 3.085 4.982 1.00 85.81 131 SER A C 1
ATOM 1011 O O . SER A 1 131 ? 29.133 2.647 4.040 1.00 85.81 131 SER A O 1
ATOM 1013 N N . PHE A 1 132 ? 27.271 3.642 4.776 1.00 86.19 132 PHE A N 1
ATOM 1014 C CA . PHE A 1 132 ? 26.669 3.722 3.444 1.00 86.19 132 PHE A CA 1
ATOM 1015 C C . PHE A 1 132 ? 27.453 4.631 2.481 1.00 86.19 132 PHE A C 1
ATOM 1017 O O . PHE A 1 132 ? 27.659 4.284 1.312 1.00 86.19 132 PHE A O 1
ATOM 1024 N N . GLN A 1 133 ? 27.905 5.802 2.943 1.00 90.56 133 GLN A N 1
ATOM 1025 C CA . GLN A 1 133 ? 28.705 6.704 2.110 1.00 90.56 133 GLN A CA 1
ATOM 1026 C C . GLN A 1 133 ? 30.077 6.118 1.759 1.00 90.56 133 GLN A C 1
ATOM 1028 O O . GLN A 1 133 ? 30.586 6.382 0.666 1.00 90.56 133 GLN A O 1
ATOM 1033 N N . GLU A 1 134 ? 30.671 5.338 2.658 1.00 91.81 134 GLU A N 1
ATOM 1034 C CA . GLU A 1 134 ? 31.941 4.652 2.446 1.00 91.81 134 GLU A CA 1
ATOM 1035 C C . GLU A 1 134 ? 31.800 3.521 1.424 1.00 91.81 134 GLU A C 1
ATOM 1037 O O . GLU A 1 134 ? 32.503 3.540 0.413 1.00 91.81 134 GLU A O 1
ATOM 1042 N N . ALA A 1 135 ? 30.794 2.652 1.573 1.00 87.56 135 ALA A N 1
ATOM 1043 C CA . ALA A 1 135 ? 30.484 1.599 0.603 1.00 87.56 135 ALA A CA 1
ATOM 1044 C C . ALA A 1 135 ? 30.215 2.163 -0.806 1.00 87.56 135 ALA A C 1
ATOM 1046 O O . ALA A 1 135 ? 30.667 1.624 -1.819 1.00 87.56 135 ALA A O 1
ATOM 1047 N N . ARG A 1 136 ? 29.525 3.308 -0.897 1.00 91.62 136 ARG A N 1
ATOM 1048 C CA . ARG A 1 136 ? 29.307 4.003 -2.175 1.00 91.62 136 ARG A CA 1
ATOM 1049 C C . ARG A 1 136 ? 30.612 4.530 -2.779 1.00 91.62 136 ARG A C 1
ATOM 1051 O O . ARG A 1 136 ? 30.777 4.500 -4.000 1.00 91.62 136 ARG A O 1
ATOM 1058 N N . ARG A 1 137 ? 31.532 5.034 -1.953 1.00 91.69 137 ARG A N 1
ATOM 1059 C CA . ARG A 1 137 ? 32.842 5.535 -2.398 1.00 91.69 137 ARG A CA 1
ATOM 1060 C C . ARG A 1 137 ? 33.724 4.392 -2.885 1.00 91.69 137 ARG A C 1
ATOM 1062 O O . ARG A 1 137 ? 34.323 4.512 -3.951 1.00 91.69 137 ARG A O 1
ATOM 1069 N N . GLU A 1 138 ? 33.732 3.281 -2.158 1.00 90.81 138 GLU A N 1
ATOM 1070 C CA . GLU A 1 138 ? 34.430 2.056 -2.535 1.00 90.81 138 GLU A CA 1
ATOM 1071 C C . GLU A 1 138 ? 33.890 1.495 -3.854 1.00 90.81 138 GLU A C 1
ATOM 1073 O O . GLU A 1 138 ? 34.667 1.172 -4.749 1.00 90.81 138 GLU A O 1
ATOM 1078 N N . TRP A 1 139 ? 32.568 1.481 -4.048 1.00 88.81 139 TRP A N 1
ATOM 1079 C CA . TRP A 1 139 ? 31.962 1.059 -5.312 1.00 88.81 139 TRP A CA 1
ATOM 1080 C C . TRP A 1 139 ? 32.384 1.947 -6.493 1.00 88.81 139 TRP A C 1
ATOM 1082 O O . TRP A 1 139 ? 32.743 1.437 -7.559 1.00 88.81 139 TRP A O 1
ATOM 1092 N N . MET A 1 140 ? 32.414 3.272 -6.306 1.00 85.88 140 MET A N 1
ATOM 1093 C CA . MET A 1 140 ? 32.883 4.213 -7.334 1.00 85.88 140 MET A CA 1
ATOM 1094 C C . MET A 1 140 ? 34.376 4.024 -7.642 1.00 85.88 140 MET A C 1
ATOM 1096 O O . MET A 1 140 ? 34.769 4.037 -8.807 1.00 85.88 140 MET A O 1
ATOM 1100 N N . GLN A 1 141 ? 35.210 3.798 -6.624 1.00 83.94 141 GLN A N 1
ATOM 1101 C CA . GLN A 1 141 ? 36.644 3.548 -6.800 1.00 83.94 141 GLN A CA 1
ATOM 1102 C C . GLN A 1 141 ? 36.925 2.180 -7.431 1.00 83.94 141 GLN A C 1
ATOM 1104 O O . GLN A 1 141 ? 37.800 2.072 -8.285 1.00 83.94 141 GLN A O 1
ATOM 1109 N N . SER A 1 142 ? 36.165 1.146 -7.073 1.00 79.38 142 SER A N 1
ATOM 1110 C CA . SER A 1 142 ? 36.235 -0.185 -7.685 1.00 79.38 142 SER A CA 1
ATOM 1111 C C . SER A 1 142 ? 35.833 -0.130 -9.160 1.00 79.38 142 SER A C 1
ATOM 1113 O O . SER A 1 142 ? 36.514 -0.695 -10.015 1.00 79.38 142 SER A O 1
ATOM 1115 N N . SER A 1 143 ? 34.793 0.641 -9.485 1.00 73.94 143 SER A N 1
ATOM 1116 C CA . SER A 1 143 ? 34.368 0.882 -10.869 1.00 73.94 143 SER A CA 1
ATOM 1117 C C . SER A 1 143 ? 35.424 1.655 -11.666 1.00 73.94 143 SER A C 1
ATOM 1119 O O . SER A 1 143 ? 35.712 1.298 -12.806 1.00 73.94 143 SER A O 1
ATOM 1121 N N . ALA A 1 144 ? 36.073 2.653 -11.056 1.00 69.62 144 ALA A N 1
ATOM 1122 C CA . ALA A 1 144 ? 37.184 3.381 -11.670 1.00 69.62 144 ALA A CA 1
ATOM 1123 C C . ALA A 1 144 ? 38.429 2.497 -11.871 1.00 69.62 144 ALA A C 1
ATOM 1125 O O . ALA A 1 144 ? 39.079 2.585 -12.909 1.00 69.62 144 ALA A O 1
ATOM 1126 N N . ARG A 1 145 ? 38.737 1.594 -10.929 1.00 71.38 145 ARG A N 1
ATOM 1127 C CA . ARG A 1 145 ? 39.816 0.603 -11.078 1.00 71.38 145 ARG A CA 1
ATOM 1128 C C . ARG A 1 145 ? 39.523 -0.397 -12.197 1.00 71.38 145 ARG A C 1
ATOM 1130 O O . ARG A 1 145 ? 40.430 -0.717 -12.957 1.00 71.38 145 ARG A O 1
ATOM 1137 N N . ARG A 1 146 ? 38.267 -0.835 -12.356 1.00 63.69 146 ARG A N 1
ATOM 1138 C CA . ARG A 1 146 ? 37.855 -1.680 -13.493 1.00 63.69 146 ARG A CA 1
ATOM 1139 C C . ARG A 1 146 ? 37.945 -0.939 -14.824 1.00 63.69 146 ARG A C 1
ATOM 1141 O O . ARG A 1 146 ? 38.434 -1.514 -15.785 1.00 63.69 146 ARG A O 1
ATOM 1148 N N . ALA A 1 147 ? 37.557 0.336 -14.868 1.00 58.88 147 ALA A N 1
ATOM 1149 C CA . ALA A 1 147 ? 37.738 1.167 -16.058 1.00 58.88 147 ALA A CA 1
ATOM 1150 C C . ALA A 1 147 ? 39.230 1.395 -16.387 1.00 58.88 147 ALA A C 1
ATOM 1152 O O . ALA A 1 147 ? 39.618 1.405 -17.553 1.00 58.88 147 ALA A O 1
ATOM 1153 N N . SER A 1 148 ? 40.084 1.504 -15.365 1.00 53.62 148 SER A N 1
ATOM 1154 C CA . SER A 1 148 ? 41.533 1.683 -15.518 1.00 53.62 148 SER A CA 1
ATOM 1155 C C . SER A 1 148 ? 42.283 0.411 -15.931 1.00 53.62 148 SER A C 1
ATOM 1157 O O . SER A 1 148 ? 43.394 0.521 -16.437 1.00 53.62 148 SER A O 1
ATOM 1159 N N . MET A 1 149 ? 41.712 -0.784 -15.749 1.00 55.41 149 MET A N 1
ATOM 1160 C CA . MET A 1 149 ? 42.286 -2.032 -16.280 1.00 55.41 149 MET A CA 1
ATOM 1161 C C . MET A 1 149 ? 41.967 -2.260 -17.765 1.00 55.41 149 MET A C 1
ATOM 1163 O O . MET A 1 149 ? 42.471 -3.210 -18.352 1.00 55.41 149 MET A O 1
ATOM 1167 N N . THR A 1 150 ? 41.166 -1.386 -18.384 1.00 50.91 150 THR A N 1
ATOM 1168 C CA . THR A 1 150 ? 40.827 -1.458 -19.818 1.00 50.91 150 THR A CA 1
ATOM 1169 C C . THR A 1 150 ? 41.504 -0.388 -20.675 1.00 50.91 150 THR A C 1
ATOM 1171 O O . THR A 1 150 ? 41.237 -0.300 -21.869 1.00 50.91 150 THR A O 1
ATOM 1174 N N . THR A 1 151 ? 42.393 0.427 -20.104 1.00 46.91 151 THR A N 1
ATOM 1175 C CA . THR A 1 151 ? 43.142 1.437 -20.861 1.00 46.91 151 THR A CA 1
ATOM 1176 C C . THR A 1 151 ? 44.529 0.924 -21.216 1.00 46.91 151 THR A C 1
ATOM 1178 O O . THR A 1 151 ? 45.519 1.343 -20.622 1.00 46.91 151 THR A O 1
ATOM 1181 N N . ASP A 1 152 ? 44.581 0.033 -22.203 1.00 46.50 152 ASP A N 1
ATOM 1182 C CA . ASP A 1 152 ? 45.756 -0.080 -23.061 1.00 46.50 152 ASP A CA 1
ATOM 1183 C C . ASP A 1 152 ? 45.612 1.004 -24.152 1.00 46.50 152 ASP A C 1
ATOM 1185 O O . ASP A 1 152 ? 44.636 0.988 -24.916 1.00 46.50 152 ASP A O 1
ATOM 1189 N N . PRO A 1 153 ? 46.472 2.038 -24.184 1.00 50.22 153 PRO A N 1
ATOM 1190 C CA . PRO A 1 153 ? 46.336 3.166 -25.095 1.00 50.22 153 PRO A CA 1
ATOM 1191 C C . PRO A 1 153 ? 46.907 2.793 -26.465 1.00 50.22 153 PRO A C 1
ATOM 1193 O O . PRO A 1 153 ? 47.978 3.238 -26.865 1.00 50.22 153 PRO A O 1
ATOM 1196 N N . GLY A 1 154 ? 46.182 1.963 -27.204 1.00 49.81 154 GLY A N 1
ATOM 1197 C CA . GLY A 1 154 ? 46.575 1.605 -28.556 1.00 49.81 154 GLY A CA 1
ATOM 1198 C C . GLY A 1 154 ? 45.680 0.529 -29.132 1.00 49.81 154 GLY A C 1
ATOM 1199 O O . GLY A 1 154 ? 45.766 -0.627 -28.744 1.00 49.81 154 GLY A O 1
ATOM 1200 N N . THR A 1 155 ? 44.880 0.906 -30.129 1.00 49.94 155 THR A N 1
ATOM 1201 C CA . THR A 1 155 ? 44.192 0.005 -31.071 1.00 49.94 155 THR A CA 1
ATOM 1202 C C . THR A 1 155 ? 43.088 -0.913 -30.511 1.00 49.94 155 THR A C 1
ATOM 1204 O O . THR A 1 155 ? 43.327 -2.030 -30.080 1.00 49.94 155 THR A O 1
ATOM 1207 N N . GLY A 1 156 ? 41.824 -0.508 -30.713 1.00 48.34 156 GLY A N 1
ATOM 1208 C CA . GLY A 1 156 ? 40.855 -1.439 -31.319 1.00 48.34 156 GLY A CA 1
ATOM 1209 C C . GLY A 1 156 ? 39.751 -2.091 -30.472 1.00 48.34 156 GLY A C 1
ATOM 1210 O O . GLY A 1 156 ? 39.060 -2.947 -31.007 1.00 48.34 156 GLY A O 1
ATOM 1211 N N . ALA A 1 157 ? 39.490 -1.700 -29.222 1.00 50.59 157 ALA A N 1
ATOM 1212 C CA . ALA A 1 157 ? 38.493 -2.400 -28.383 1.00 50.59 157 ALA A CA 1
ATOM 1213 C C . ALA A 1 157 ? 36.996 -2.164 -28.730 1.00 50.59 157 ALA A C 1
ATOM 1215 O O . ALA A 1 157 ? 36.122 -2.740 -28.090 1.00 50.59 157 ALA A O 1
ATOM 1216 N N . LEU A 1 158 ? 36.675 -1.349 -29.745 1.00 49.44 158 LEU A N 1
ATOM 1217 C CA . LEU A 1 158 ? 35.312 -1.211 -30.305 1.00 49.44 158 LEU A CA 1
ATOM 1218 C C . LEU A 1 158 ? 35.211 -1.710 -31.760 1.00 49.44 158 LEU A C 1
ATOM 1220 O O . LEU A 1 158 ? 34.231 -1.431 -32.443 1.00 49.44 158 LEU A O 1
ATOM 1224 N N . VAL A 1 159 ? 36.214 -2.464 -32.228 1.00 52.16 159 VAL A N 1
ATOM 1225 C CA . VAL A 1 159 ? 36.152 -3.268 -33.463 1.00 52.16 159 VAL A CA 1
ATOM 1226 C C . VAL A 1 159 ? 3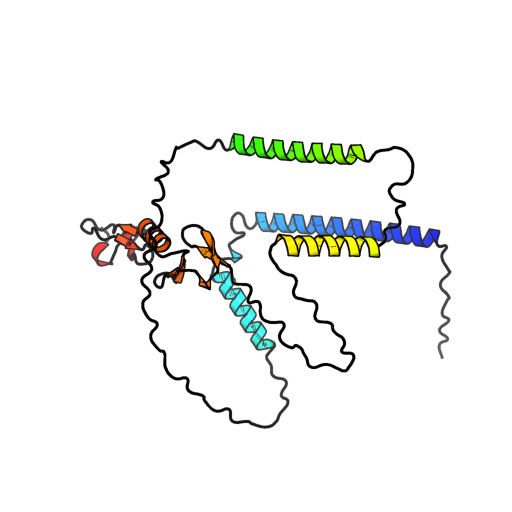6.117 -4.753 -33.084 1.00 52.16 159 VAL A C 1
ATOM 1228 O O . VAL A 1 159 ? 36.838 -5.580 -33.626 1.00 52.16 159 VAL A O 1
ATOM 1231 N N . GLY A 1 160 ? 35.298 -5.100 -32.094 1.00 55.12 160 GLY A N 1
ATOM 1232 C CA . GLY A 1 160 ? 34.803 -6.463 -31.957 1.00 55.12 160 GLY A CA 1
ATOM 1233 C C . GLY A 1 160 ? 33.519 -6.535 -32.764 1.00 55.12 160 GLY A C 1
ATOM 1234 O O . GLY A 1 160 ? 32.582 -5.796 -32.462 1.00 55.12 160 GLY A O 1
ATOM 1235 N N . ALA A 1 161 ? 33.477 -7.354 -33.813 1.00 58.28 161 ALA A N 1
ATOM 1236 C CA . ALA A 1 161 ? 32.208 -7.693 -34.438 1.00 58.28 161 ALA A CA 1
ATOM 1237 C C . ALA A 1 161 ? 31.323 -8.296 -33.341 1.00 58.28 161 ALA A C 1
ATOM 1239 O O . ALA A 1 161 ? 31.661 -9.334 -32.778 1.00 58.28 161 ALA A O 1
ATOM 1240 N N . PHE A 1 162 ? 30.257 -7.590 -32.969 1.00 70.94 162 PHE A N 1
ATOM 1241 C CA . PHE A 1 162 ? 29.277 -8.118 -32.037 1.00 70.94 162 PHE A CA 1
ATOM 1242 C C . PHE A 1 162 ? 28.574 -9.278 -32.738 1.00 70.94 162 PHE A C 1
ATOM 1244 O O . PHE A 1 162 ? 27.769 -9.057 -33.643 1.00 70.94 162 PHE A O 1
ATOM 1251 N N . ASP A 1 163 ? 28.945 -10.498 -32.364 1.00 81.50 163 ASP A N 1
ATOM 1252 C CA . ASP A 1 163 ? 28.273 -11.706 -32.816 1.00 81.50 163 ASP A CA 1
ATOM 1253 C C . ASP A 1 163 ? 27.003 -11.884 -31.974 1.00 81.50 163 ASP A C 1
ATOM 1255 O O . ASP A 1 163 ? 27.033 -12.282 -30.803 1.00 81.50 163 ASP A O 1
ATOM 1259 N N . GLU A 1 164 ? 25.873 -11.510 -32.571 1.00 84.25 164 GLU A N 1
ATOM 1260 C CA . GLU A 1 164 ? 24.560 -11.607 -31.944 1.00 84.25 164 GLU A CA 1
ATOM 1261 C C . GLU A 1 164 ? 24.244 -13.058 -31.543 1.00 84.25 164 GLU A C 1
ATOM 1263 O O . GLU A 1 164 ? 23.682 -13.276 -30.466 1.00 84.25 164 GLU A O 1
ATOM 1268 N N . ASP A 1 165 ? 24.713 -14.051 -32.306 1.00 88.62 165 ASP A N 1
ATOM 1269 C CA . ASP A 1 165 ? 24.480 -15.469 -32.027 1.00 88.62 165 ASP A CA 1
ATOM 1270 C C . ASP A 1 165 ? 25.288 -15.960 -30.820 1.00 88.62 165 ASP A C 1
ATOM 1272 O O . ASP A 1 165 ? 24.799 -16.771 -30.025 1.00 88.62 165 ASP A O 1
ATOM 1276 N N . GLU A 1 166 ? 26.516 -15.467 -30.643 1.00 89.75 166 GLU A N 1
ATOM 1277 C CA . GLU A 1 166 ? 27.338 -15.757 -29.461 1.00 89.75 166 GLU A CA 1
ATOM 1278 C C . GLU A 1 166 ? 26.771 -15.072 -28.206 1.00 89.75 166 GLU A C 1
ATOM 1280 O O . GLU A 1 166 ? 26.665 -15.679 -27.132 1.00 89.75 166 GLU A O 1
ATOM 1285 N N . SER A 1 167 ? 26.308 -13.827 -28.348 1.00 86.31 167 SER A N 1
ATOM 1286 C CA . SER A 1 167 ? 25.651 -13.093 -27.262 1.00 86.31 167 SER A CA 1
ATOM 1287 C C . SER A 1 167 ? 24.339 -13.763 -26.825 1.00 86.31 167 SER A C 1
ATOM 1289 O O . SER A 1 167 ? 24.043 -13.867 -25.632 1.00 86.31 167 SER A O 1
ATOM 1291 N N . HIS A 1 168 ? 23.575 -14.301 -27.777 1.00 88.62 168 HIS A N 1
ATOM 1292 C CA . HIS A 1 168 ? 22.329 -14.992 -27.492 1.00 88.62 168 HIS A CA 1
ATOM 1293 C C . HIS A 1 168 ? 22.583 -16.357 -26.841 1.00 88.62 168 HIS A C 1
ATOM 1295 O O . HIS A 1 168 ? 21.912 -16.693 -25.862 1.00 88.62 168 HIS A O 1
ATOM 1301 N N . ARG A 1 169 ? 23.591 -17.113 -27.306 1.00 93.44 169 ARG A N 1
ATOM 1302 C CA . ARG A 1 169 ? 24.007 -18.378 -26.674 1.00 93.44 169 ARG A CA 1
ATOM 1303 C C . ARG A 1 169 ? 24.464 -18.175 -25.236 1.00 93.44 169 ARG A C 1
ATOM 1305 O O . ARG A 1 169 ? 23.952 -18.846 -24.343 1.00 93.44 169 ARG A O 1
ATOM 1312 N N . SER A 1 170 ? 25.355 -17.217 -24.996 1.00 89.69 170 SER A N 1
ATOM 1313 C CA . SER A 1 170 ? 25.853 -16.924 -23.645 1.00 89.69 170 SER A CA 1
ATOM 1314 C C . SER A 1 170 ? 24.730 -16.481 -22.698 1.00 89.69 170 SER A C 1
ATOM 1316 O O . SER A 1 170 ? 24.684 -16.902 -21.539 1.00 89.69 170 SER A O 1
ATOM 1318 N N . PHE A 1 171 ? 23.757 -15.709 -23.191 1.00 92.25 171 PHE A N 1
ATOM 1319 C CA . PHE A 1 171 ? 22.562 -15.366 -22.421 1.00 92.25 171 PHE A CA 1
ATOM 1320 C C . PHE A 1 171 ? 21.696 -16.593 -22.091 1.00 92.25 171 PHE A C 1
ATOM 1322 O O . PHE A 1 171 ? 21.251 -16.743 -20.949 1.00 92.25 171 PHE A O 1
ATOM 1329 N N . GLN A 1 172 ? 21.457 -17.485 -23.058 1.00 92.19 172 GLN A N 1
ATOM 1330 C CA . GLN A 1 172 ? 20.694 -18.715 -22.830 1.00 92.19 172 GLN A CA 1
ATOM 1331 C C . GLN A 1 172 ? 21.392 -19.647 -21.832 1.00 92.19 172 GLN A C 1
ATOM 1333 O O . GLN A 1 172 ? 20.734 -20.186 -20.940 1.00 92.19 172 GLN A O 1
ATOM 1338 N N . GLU A 1 173 ? 22.715 -19.789 -21.918 1.00 92.81 173 GLU A N 1
ATOM 1339 C CA . GLU A 1 173 ? 23.511 -20.558 -20.959 1.00 92.81 173 GLU A CA 1
ATOM 1340 C C . GLU A 1 173 ? 23.395 -19.987 -19.543 1.00 92.81 173 GLU A C 1
ATOM 1342 O O . GLU A 1 173 ? 23.062 -20.726 -18.612 1.00 92.81 173 GLU A O 1
ATOM 1347 N N . ALA A 1 174 ? 23.560 -18.670 -19.378 1.00 90.88 174 ALA A N 1
ATOM 1348 C CA . ALA A 1 174 ? 23.408 -18.003 -18.086 1.00 90.88 174 ALA A CA 1
ATOM 1349 C C . ALA A 1 174 ? 21.987 -18.154 -17.514 1.00 90.88 174 ALA A C 1
ATOM 1351 O O . ALA A 1 174 ? 21.810 -18.400 -16.316 1.00 90.88 174 ALA A O 1
ATOM 1352 N N . ARG A 1 175 ? 20.955 -18.065 -18.366 1.00 90.56 175 ARG A N 1
ATOM 1353 C CA . ARG A 1 175 ? 19.557 -18.294 -17.969 1.00 90.56 175 ARG A CA 1
ATOM 1354 C C . ARG A 1 175 ? 19.343 -19.728 -17.487 1.00 90.56 175 ARG A C 1
ATOM 1356 O O . ARG A 1 175 ? 18.700 -19.942 -16.459 1.00 90.56 175 ARG A O 1
ATOM 1363 N N . ASN A 1 176 ? 19.882 -20.705 -18.210 1.00 85.25 176 ASN A N 1
ATOM 1364 C CA . ASN A 1 176 ? 19.752 -22.120 -17.875 1.00 85.25 176 ASN A CA 1
ATOM 1365 C C . ASN A 1 176 ? 20.509 -22.473 -16.585 1.00 85.25 176 ASN A C 1
ATOM 1367 O O . ASN A 1 176 ? 19.996 -23.241 -15.770 1.00 85.25 176 ASN A O 1
ATOM 1371 N N . GLU A 1 177 ? 21.675 -21.870 -16.350 1.00 89.88 177 GLU A N 1
ATOM 1372 C CA . GLU A 1 177 ? 22.424 -21.986 -15.092 1.00 89.88 177 GLU A CA 1
ATOM 1373 C C . GLU A 1 177 ? 21.642 -21.404 -13.902 1.00 89.88 177 GLU A C 1
ATOM 1375 O O . GLU A 1 177 ? 21.535 -22.015 -12.835 1.00 89.88 177 GLU A O 1
ATOM 1380 N N . TRP A 1 178 ? 21.006 -20.245 -14.089 1.00 86.88 178 TRP A N 1
ATOM 1381 C CA . TRP A 1 178 ? 20.165 -19.630 -13.061 1.00 86.88 178 TRP A CA 1
ATOM 138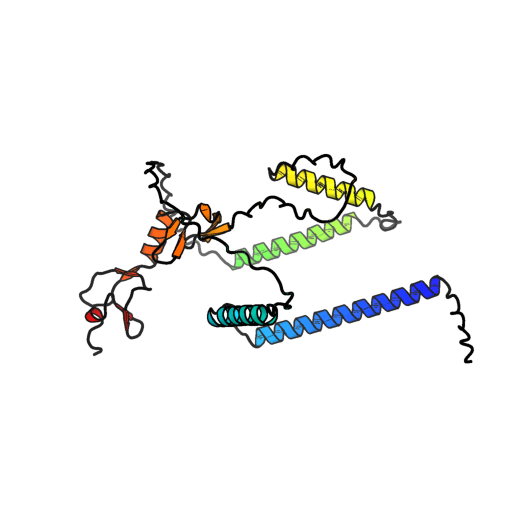2 C C . TRP A 1 178 ? 18.928 -20.481 -12.721 1.00 86.88 178 TRP A C 1
ATOM 1384 O O . TRP A 1 178 ? 18.556 -20.639 -11.555 1.00 86.88 178 TRP A O 1
ATOM 1394 N N . LEU A 1 179 ? 18.300 -21.098 -13.725 1.00 80.50 179 LEU A N 1
ATOM 1395 C CA . LEU A 1 179 ? 17.191 -22.030 -13.502 1.00 80.50 179 LEU A CA 1
ATOM 1396 C C . LEU A 1 179 ? 17.651 -23.276 -12.729 1.00 80.50 179 LEU A C 1
ATOM 1398 O O . LEU A 1 179 ? 17.010 -23.653 -11.745 1.00 80.50 179 LEU A O 1
ATOM 1402 N N . ARG A 1 180 ? 18.805 -23.853 -13.092 1.00 80.25 180 ARG A N 1
ATOM 1403 C CA . ARG A 1 180 ? 19.398 -24.999 -12.382 1.00 80.25 180 ARG A CA 1
ATOM 1404 C C . ARG A 1 180 ? 19.740 -24.672 -10.923 1.00 80.25 180 ARG A C 1
ATOM 1406 O O . ARG A 1 180 ? 19.390 -25.447 -10.035 1.00 80.25 180 ARG A O 1
ATOM 1413 N N . SER A 1 181 ? 20.346 -23.514 -10.660 1.00 76.19 181 SER A N 1
ATOM 1414 C CA . SER A 1 181 ? 20.729 -23.084 -9.302 1.00 76.19 181 SER A CA 1
ATOM 1415 C C . SER A 1 181 ? 19.546 -22.665 -8.421 1.00 76.19 181 SER A C 1
ATOM 1417 O O . SER A 1 181 ? 19.589 -22.849 -7.207 1.00 76.19 181 SER A O 1
ATOM 1419 N N . SER A 1 182 ? 18.451 -22.169 -9.004 1.00 77.50 182 SER A N 1
ATOM 1420 C CA . SER A 1 182 ? 17.233 -21.792 -8.266 1.00 77.50 182 SER A CA 1
ATOM 1421 C C . SER A 1 182 ? 16.336 -22.978 -7.873 1.00 77.50 182 SER A C 1
ATOM 1423 O O . SER A 1 182 ? 15.242 -22.772 -7.342 1.00 77.50 182 SER A O 1
ATOM 1425 N N . GLY A 1 183 ? 16.767 -24.219 -8.134 1.00 70.00 183 GLY A N 1
ATOM 1426 C CA . GLY A 1 183 ? 15.988 -25.431 -7.857 1.00 70.00 183 GLY A CA 1
ATOM 1427 C C . GLY A 1 183 ? 14.753 -25.584 -8.753 1.00 70.00 183 GLY A C 1
ATOM 1428 O O . GLY A 1 183 ? 13.924 -26.467 -8.527 1.00 70.00 183 GLY A O 1
ATOM 1429 N N . ARG A 1 184 ? 14.616 -24.740 -9.784 1.00 61.31 184 ARG A N 1
ATOM 1430 C CA . ARG A 1 184 ? 13.567 -24.842 -10.797 1.00 61.31 184 ARG A CA 1
ATOM 1431 C C . ARG A 1 184 ? 14.072 -25.753 -11.903 1.00 61.31 184 ARG A C 1
ATOM 1433 O O . ARG A 1 184 ? 14.816 -25.328 -12.781 1.00 61.31 184 ARG A O 1
ATOM 1440 N N . ARG A 1 185 ? 13.667 -27.024 -11.872 1.00 55.88 185 ARG A N 1
ATOM 1441 C CA . ARG A 1 185 ? 13.909 -27.926 -13.003 1.00 55.88 185 ARG A CA 1
ATOM 1442 C C . ARG A 1 185 ? 13.318 -27.286 -14.271 1.00 55.88 185 ARG A C 1
ATOM 1444 O O . ARG A 1 185 ? 12.128 -26.960 -14.245 1.00 55.88 185 ARG A O 1
ATOM 1451 N N . PRO A 1 186 ? 14.104 -27.080 -15.345 1.00 54.53 186 PRO A N 1
ATOM 1452 C CA . PRO A 1 186 ? 13.528 -26.718 -16.630 1.00 54.53 186 PRO A CA 1
ATOM 1453 C C . PRO A 1 186 ? 12.539 -27.819 -17.013 1.00 54.53 186 PRO A C 1
ATOM 1455 O O . PRO A 1 186 ? 12.849 -29.008 -16.886 1.00 54.53 186 PRO A O 1
ATOM 1458 N N . ALA A 1 187 ? 11.319 -27.425 -17.380 1.00 54.91 187 ALA A N 1
ATOM 1459 C CA . ALA A 1 187 ? 10.365 -28.363 -17.950 1.00 54.91 187 ALA A CA 1
ATOM 1460 C C . ALA A 1 187 ? 11.038 -29.013 -19.171 1.00 54.91 187 ALA A C 1
ATOM 1462 O O . ALA A 1 187 ? 11.700 -28.288 -19.918 1.00 54.91 187 ALA A O 1
ATOM 1463 N N . PRO A 1 188 ? 10.948 -30.343 -19.346 1.00 63.12 188 PRO A N 1
ATOM 1464 C CA . PRO A 1 188 ? 11.493 -30.983 -20.532 1.00 63.12 188 PRO A CA 1
ATOM 1465 C C . PRO A 1 188 ? 10.877 -30.298 -21.750 1.00 63.12 188 PRO A C 1
ATOM 1467 O O . PRO A 1 188 ? 9.653 -30.179 -21.831 1.00 63.12 188 PRO A O 1
ATOM 1470 N N . GLU A 1 189 ? 11.728 -29.781 -22.634 1.00 53.12 189 GLU A N 1
ATOM 1471 C CA . GLU A 1 189 ? 11.299 -29.227 -23.910 1.00 53.12 189 GLU A CA 1
ATOM 1472 C C . GLU A 1 189 ? 10.561 -30.346 -24.642 1.00 53.12 189 GLU A C 1
ATOM 1474 O O . GLU A 1 189 ? 11.147 -31.361 -25.015 1.00 53.12 189 GLU A O 1
ATOM 1479 N N . ALA A 1 190 ? 9.238 -30.214 -24.721 1.00 50.94 190 ALA A N 1
ATOM 1480 C CA . ALA A 1 190 ? 8.424 -31.109 -25.511 1.00 50.94 190 ALA A CA 1
ATOM 1481 C C . ALA A 1 190 ? 8.838 -30.902 -26.968 1.00 50.94 190 ALA A C 1
ATOM 1483 O O . ALA A 1 190 ? 8.698 -29.808 -27.516 1.00 50.94 190 ALA A O 1
ATOM 1484 N N . ASP A 1 191 ? 9.400 -31.959 -27.540 1.00 50.19 191 ASP A N 1
ATOM 1485 C CA . ASP A 1 191 ? 9.758 -32.091 -28.942 1.00 50.19 191 ASP A CA 1
ATOM 1486 C C . ASP A 1 191 ? 8.520 -31.773 -29.799 1.00 50.19 191 ASP A C 1
ATOM 1488 O O . ASP A 1 191 ? 7.576 -32.560 -29.891 1.00 50.19 191 ASP A O 1
ATOM 1492 N N . SER A 1 192 ? 8.466 -30.555 -30.339 1.00 49.88 192 SER A N 1
ATOM 1493 C CA . SER A 1 192 ? 7.346 -30.051 -31.138 1.00 49.88 192 SER A CA 1
ATOM 1494 C C . SER A 1 192 ? 7.579 -30.371 -32.609 1.00 49.88 192 SER A C 1
ATOM 1496 O O . SER A 1 192 ? 7.721 -29.503 -33.464 1.00 49.88 192 SER A O 1
ATOM 1498 N N . GLY A 1 193 ? 7.581 -31.668 -32.908 1.00 49.25 193 GLY A N 1
ATOM 1499 C CA . GLY A 1 193 ? 7.351 -32.183 -34.250 1.00 49.25 193 GLY A CA 1
ATOM 1500 C C . GLY A 1 193 ? 5.856 -32.213 -34.563 1.00 49.25 193 GLY A C 1
ATOM 1501 O O . GLY A 1 193 ? 5.273 -33.289 -34.620 1.00 49.25 193 GLY A O 1
ATOM 1502 N N . PHE A 1 194 ? 5.220 -31.055 -34.749 1.00 42.91 194 PHE A N 1
ATOM 1503 C CA . PHE A 1 194 ? 3.881 -30.990 -35.344 1.00 42.91 194 PHE A CA 1
ATOM 1504 C C . PHE A 1 194 ? 3.773 -29.756 -36.242 1.00 42.91 194 PHE A C 1
ATOM 1506 O O . PHE A 1 194 ? 3.464 -28.650 -35.809 1.00 42.91 194 PHE A O 1
ATOM 1513 N N . ALA A 1 195 ? 4.093 -29.963 -37.517 1.00 49.44 195 ALA A N 1
ATOM 1514 C CA . ALA A 1 195 ? 3.687 -29.074 -38.591 1.00 49.44 195 ALA A CA 1
ATOM 1515 C C . ALA A 1 195 ? 2.253 -29.453 -38.983 1.00 49.44 195 ALA A C 1
ATOM 1517 O O . ALA A 1 195 ? 2.032 -30.569 -39.454 1.00 49.44 195 ALA A O 1
ATOM 1518 N N . GLY A 1 196 ? 1.294 -28.551 -38.777 1.00 47.00 196 GLY A N 1
ATOM 1519 C CA . GLY A 1 196 ? -0.070 -28.721 -39.278 1.00 47.00 196 GLY A CA 1
ATOM 1520 C C . GLY A 1 196 ? -1.110 -27.877 -38.545 1.00 47.00 196 GLY A C 1
ATOM 1521 O O . GLY A 1 196 ? -1.510 -28.240 -37.446 1.00 47.00 196 GLY A O 1
ATOM 1522 N N . ASP A 1 197 ? -1.527 -26.806 -39.221 1.00 41.41 197 ASP A N 1
ATOM 1523 C CA . ASP A 1 197 ? -2.843 -26.149 -39.202 1.00 41.41 197 ASP A CA 1
ATOM 1524 C C . ASP A 1 197 ? -3.386 -25.495 -37.909 1.00 41.41 197 ASP A C 1
ATOM 1526 O O . ASP A 1 197 ? -3.849 -26.138 -36.972 1.00 41.41 197 ASP A O 1
ATOM 1530 N N . ASP A 1 198 ? -3.379 -24.157 -37.956 1.00 46.31 198 ASP A N 1
ATOM 1531 C CA . ASP A 1 198 ? -4.525 -23.246 -37.798 1.00 46.31 198 ASP A CA 1
ATOM 1532 C C . ASP A 1 198 ? -5.386 -23.246 -36.502 1.00 46.31 198 ASP A C 1
ATOM 1534 O O . ASP A 1 198 ? -6.297 -24.038 -36.274 1.00 46.31 198 ASP A O 1
ATOM 1538 N N . ASP A 1 199 ? -5.134 -22.182 -35.725 1.00 50.75 199 ASP A N 1
ATOM 1539 C CA . ASP A 1 199 ? -6.085 -21.159 -35.238 1.00 50.75 199 ASP A CA 1
ATOM 1540 C C . ASP A 1 199 ? -7.035 -21.357 -34.037 1.00 50.75 199 ASP A C 1
ATOM 1542 O O . ASP A 1 199 ? -7.625 -20.362 -33.623 1.00 50.75 199 ASP A O 1
ATOM 1546 N N . ASP A 1 200 ? -7.120 -22.499 -33.348 1.00 49.53 200 ASP A N 1
ATOM 1547 C CA . ASP A 1 200 ? -8.034 -22.599 -32.178 1.00 49.53 200 ASP A CA 1
ATOM 1548 C C . ASP A 1 200 ? -7.481 -23.372 -30.963 1.00 49.53 200 ASP A C 1
ATOM 1550 O O . ASP A 1 200 ? -8.186 -24.124 -30.289 1.00 49.53 200 ASP A O 1
ATOM 1554 N N . ALA A 1 201 ? -6.214 -23.141 -30.610 1.00 45.50 201 ALA A N 1
ATOM 1555 C CA . ALA A 1 201 ? -5.608 -23.704 -29.400 1.00 45.50 201 ALA A CA 1
ATOM 1556 C C . ALA A 1 201 ? -4.903 -22.639 -28.543 1.00 45.50 201 ALA A C 1
ATOM 1558 O O . ALA A 1 201 ? -3.695 -22.675 -28.322 1.00 45.50 201 ALA A O 1
ATOM 1559 N N . PHE A 1 202 ? -5.676 -21.717 -27.953 1.00 44.78 202 PHE A N 1
ATOM 1560 C CA . PHE A 1 202 ? -5.276 -21.064 -26.694 1.00 44.78 202 PHE A CA 1
ATOM 1561 C C . PHE A 1 202 ? -5.496 -22.056 -25.534 1.00 44.78 202 PHE A C 1
ATOM 1563 O O . PHE A 1 202 ? -6.251 -21.824 -24.588 1.00 44.78 202 PHE A O 1
ATOM 1570 N N . GLU A 1 203 ? -4.886 -23.232 -25.668 1.00 46.44 203 GLU A N 1
ATOM 1571 C CA . GLU A 1 203 ? -4.966 -24.338 -24.732 1.00 46.44 203 GLU A CA 1
ATOM 1572 C C . GLU A 1 203 ? -4.045 -24.019 -23.557 1.00 46.44 203 GLU A C 1
ATOM 1574 O O . GLU A 1 203 ? -2.835 -24.213 -23.600 1.00 46.44 203 GLU A O 1
ATOM 1579 N N . ILE A 1 204 ? -4.646 -23.404 -22.536 1.00 49.19 204 ILE A N 1
ATOM 1580 C CA . ILE A 1 204 ? -4.368 -23.624 -21.113 1.00 49.19 204 ILE A CA 1
ATOM 1581 C C . ILE A 1 204 ? -2.892 -23.966 -20.858 1.00 49.19 204 ILE A C 1
ATOM 1583 O O . ILE A 1 204 ? -2.545 -25.076 -20.455 1.00 49.19 204 ILE A O 1
ATOM 1587 N N . VAL A 1 205 ? -2.007 -22.977 -21.040 1.00 51.75 205 VAL A N 1
ATOM 1588 C CA . VAL A 1 205 ? -0.717 -22.984 -20.348 1.00 51.75 205 VAL A CA 1
ATOM 1589 C C . VAL A 1 205 ? -1.076 -23.044 -18.879 1.00 51.75 205 VAL A C 1
ATOM 1591 O O . VAL A 1 205 ? -1.566 -22.066 -18.308 1.00 51.75 205 VAL A O 1
ATOM 1594 N N . ALA A 1 206 ? -0.934 -24.251 -18.334 1.00 49.72 206 ALA A N 1
ATOM 1595 C CA . ALA A 1 206 ? -1.294 -24.627 -16.992 1.00 49.72 206 ALA A CA 1
ATOM 1596 C C . ALA A 1 206 ? -1.002 -23.463 -16.056 1.00 49.72 206 ALA A C 1
ATOM 1598 O O . ALA A 1 206 ? 0.140 -23.028 -15.899 1.00 49.72 206 ALA A O 1
ATOM 1599 N N . THR A 1 207 ? -2.089 -22.961 -15.483 1.00 49.44 207 THR A N 1
ATOM 1600 C CA . THR A 1 207 ? -2.160 -22.078 -14.338 1.00 49.44 207 THR A CA 1
ATOM 1601 C C . THR A 1 207 ? -1.200 -22.570 -13.259 1.00 49.44 207 THR A C 1
ATOM 1603 O O . THR A 1 207 ? -1.597 -23.224 -12.296 1.00 49.44 207 THR A O 1
ATOM 1606 N N . GLN A 1 208 ? 0.078 -22.212 -13.371 1.00 52.22 208 GLN A N 1
ATOM 1607 C CA . GLN A 1 208 ? 0.888 -21.925 -12.208 1.00 52.22 208 GLN A CA 1
ATOM 1608 C C . GLN A 1 208 ? 0.217 -20.701 -11.610 1.00 52.22 208 GLN A C 1
ATOM 1610 O O . GLN A 1 208 ? 0.567 -19.566 -11.928 1.00 52.22 208 GLN A O 1
ATOM 1615 N N . VAL A 1 209 ? -0.834 -20.945 -10.821 1.00 57.75 209 VAL A N 1
ATOM 1616 C CA . VAL A 1 209 ? -1.391 -19.965 -9.903 1.00 57.75 209 VAL A CA 1
ATOM 1617 C C . VAL A 1 209 ? -0.184 -19.538 -9.096 1.00 57.75 209 VAL A C 1
ATOM 1619 O O . VAL A 1 209 ? 0.271 -20.281 -8.228 1.00 57.75 209 VAL A O 1
ATOM 1622 N N . ALA A 1 210 ? 0.425 -18.419 -9.491 1.00 58.66 210 ALA A N 1
ATOM 1623 C CA . ALA A 1 210 ? 1.548 -17.843 -8.793 1.00 58.66 210 ALA A CA 1
ATOM 1624 C C . ALA A 1 210 ? 1.050 -17.699 -7.366 1.00 58.66 210 ALA A C 1
ATOM 1626 O O . ALA A 1 210 ? 0.144 -16.902 -7.121 1.00 58.66 210 ALA A O 1
ATOM 1627 N N . MET A 1 211 ? 1.519 -18.589 -6.486 1.00 74.81 211 MET A N 1
ATOM 1628 C CA . MET A 1 211 ? 0.945 -18.746 -5.160 1.00 74.81 211 MET A CA 1
ATOM 1629 C C . MET A 1 211 ? 0.994 -17.376 -4.514 1.00 74.81 211 MET A C 1
ATOM 1631 O O . MET A 1 211 ? 2.086 -16.854 -4.266 1.00 74.81 211 MET A O 1
ATOM 1635 N N . VAL A 1 212 ? -0.182 -16.770 -4.350 1.00 88.44 212 VAL A N 1
ATOM 1636 C CA . VAL A 1 212 ? -0.290 -15.365 -3.978 1.00 88.44 212 VAL A CA 1
ATOM 1637 C C . VAL A 1 212 ? 0.429 -15.220 -2.649 1.00 88.44 212 VAL A C 1
ATOM 1639 O O . VAL A 1 212 ? 0.077 -15.868 -1.664 1.00 88.44 212 VAL A O 1
ATOM 1642 N N . ARG A 1 213 ? 1.506 -14.435 -2.640 1.00 94.50 213 ARG A N 1
ATOM 1643 C CA . ARG A 1 213 ? 2.239 -14.150 -1.411 1.00 94.50 213 ARG A CA 1
ATOM 1644 C C . ARG A 1 213 ? 1.501 -13.043 -0.680 1.00 94.50 213 ARG A C 1
ATOM 1646 O O . ARG A 1 213 ? 1.118 -12.046 -1.285 1.00 94.50 213 ARG A O 1
ATOM 1653 N N . ALA A 1 214 ? 1.328 -13.220 0.618 1.00 95.94 214 ALA A N 1
ATOM 1654 C CA . ALA A 1 214 ? 0.716 -12.244 1.499 1.00 95.94 214 ALA A CA 1
ATOM 1655 C C . ALA A 1 214 ? 1.591 -12.062 2.746 1.00 95.94 214 ALA A C 1
ATOM 1657 O O . ALA A 1 214 ? 2.289 -12.975 3.192 1.00 95.94 214 ALA A O 1
ATOM 1658 N N . SER A 1 215 ? 1.612 -10.844 3.279 1.00 97.56 215 SER A N 1
ATOM 1659 C CA . SER A 1 215 ? 2.378 -10.501 4.477 1.00 97.56 215 SER A CA 1
ATOM 1660 C C . SER A 1 215 ? 1.548 -10.748 5.733 1.00 97.56 215 SER A C 1
ATOM 1662 O O . SER A 1 215 ? 0.389 -10.334 5.795 1.00 97.56 215 SER A O 1
ATOM 1664 N N . CYS A 1 216 ? 2.150 -11.354 6.756 1.00 97.94 216 CYS A N 1
ATOM 1665 C CA . CYS A 1 216 ? 1.565 -11.433 8.094 1.00 97.94 216 CYS A CA 1
ATOM 1666 C C . CYS A 1 216 ? 1.240 -10.032 8.623 1.00 97.94 216 CYS A C 1
ATOM 1668 O O . CYS A 1 216 ? 2.099 -9.156 8.608 1.00 97.94 216 CYS A O 1
ATOM 1670 N N . TYR A 1 217 ? 0.026 -9.825 9.131 1.00 97.50 217 TYR A N 1
ATOM 1671 C CA . TYR A 1 217 ? -0.408 -8.510 9.605 1.00 97.50 217 TYR A CA 1
ATOM 1672 C C . TYR A 1 217 ? 0.315 -8.036 10.880 1.00 97.50 217 TYR A C 1
ATOM 1674 O O . TYR A 1 217 ? 0.373 -6.840 11.142 1.00 97.50 217 TYR A O 1
ATOM 1682 N N . HIS A 1 218 ? 0.879 -8.963 11.663 1.00 97.44 218 HIS A N 1
ATOM 1683 C CA . HIS A 1 218 ? 1.616 -8.645 12.888 1.00 97.44 218 HIS A CA 1
ATOM 1684 C C . HIS A 1 218 ? 3.121 -8.465 12.650 1.00 97.44 218 HIS A C 1
ATOM 1686 O O . HIS A 1 218 ? 3.675 -7.413 12.948 1.00 97.44 218 HIS A O 1
ATOM 1692 N N . CYS A 1 219 ? 3.785 -9.493 12.109 1.00 97.25 219 CYS A N 1
ATOM 1693 C CA . CYS A 1 219 ? 5.244 -9.523 11.967 1.00 97.25 219 CYS A CA 1
ATOM 1694 C C . CYS A 1 219 ? 5.746 -9.198 10.552 1.00 97.25 219 CYS A C 1
ATOM 1696 O O . CYS A 1 219 ? 6.945 -9.268 10.304 1.00 97.25 219 CYS A O 1
ATOM 1698 N N . TYR A 1 220 ? 4.846 -8.904 9.607 1.00 97.31 220 TYR A N 1
ATOM 1699 C CA . TYR A 1 220 ? 5.147 -8.561 8.208 1.00 97.31 220 TYR A CA 1
ATOM 1700 C C . TYR A 1 220 ? 5.909 -9.620 7.393 1.00 97.31 220 TYR A C 1
ATOM 1702 O O . TYR A 1 220 ? 6.209 -9.396 6.221 1.00 97.31 220 TYR A O 1
ATOM 1710 N N . ALA A 1 221 ? 6.157 -10.810 7.948 1.00 96.56 221 ALA A N 1
ATOM 1711 C CA . ALA A 1 221 ? 6.772 -11.913 7.220 1.00 96.56 221 ALA A CA 1
ATOM 1712 C C . ALA A 1 221 ? 5.910 -12.340 6.018 1.00 96.56 221 ALA A C 1
ATOM 1714 O O . ALA A 1 221 ? 4.700 -12.546 6.154 1.00 96.56 221 ALA A O 1
ATOM 1715 N N . LEU A 1 222 ? 6.538 -12.507 4.851 1.00 96.44 222 LEU A N 1
ATOM 1716 C CA . LEU A 1 222 ? 5.875 -12.977 3.633 1.00 96.44 222 LEU A CA 1
ATOM 1717 C C . LEU A 1 222 ? 5.646 -14.492 3.696 1.00 96.44 222 LEU A C 1
ATOM 1719 O O . LEU A 1 222 ? 6.587 -15.270 3.860 1.00 96.44 222 LEU A O 1
ATOM 1723 N N . ARG A 1 223 ? 4.391 -14.913 3.536 1.00 96.12 223 ARG A N 1
ATOM 1724 C CA . ARG A 1 223 ? 3.956 -16.314 3.466 1.00 96.12 223 ARG A CA 1
ATOM 1725 C C . ARG A 1 223 ? 3.093 -16.526 2.224 1.00 96.12 223 ARG A C 1
ATOM 1727 O O . ARG A 1 223 ? 2.656 -15.567 1.590 1.00 96.12 223 ARG A O 1
ATOM 1734 N N . HIS A 1 224 ? 2.875 -17.779 1.851 1.00 95.56 224 HIS A N 1
ATOM 1735 C CA . HIS A 1 224 ? 1.867 -18.097 0.845 1.00 95.56 224 HIS A CA 1
ATOM 1736 C C . HIS A 1 224 ? 0.470 -17.931 1.462 1.00 95.56 224 HIS A C 1
ATOM 1738 O O . HIS A 1 224 ? 0.276 -18.253 2.635 1.00 95.56 224 HIS A O 1
ATOM 1744 N N . ALA A 1 225 ? -0.474 -17.357 0.712 1.00 93.56 225 ALA A N 1
ATOM 1745 C CA . ALA A 1 225 ? -1.794 -16.981 1.223 1.00 93.56 225 ALA A CA 1
ATOM 1746 C C . ALA A 1 225 ? -2.624 -18.181 1.718 1.00 93.56 225 ALA A C 1
ATOM 1748 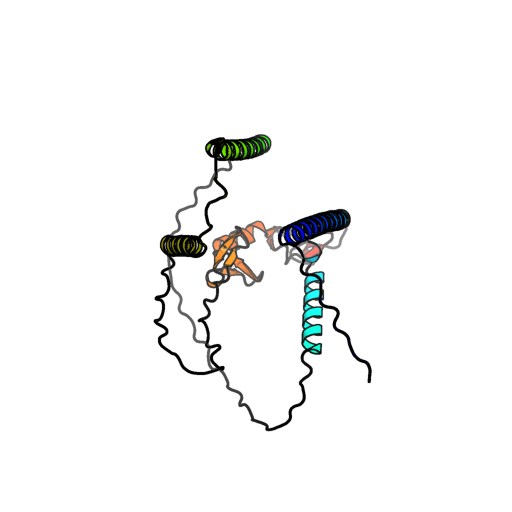O O . ALA A 1 225 ? -3.403 -18.033 2.654 1.00 93.56 225 ALA A O 1
ATOM 1749 N N . ASP A 1 226 ? -2.421 -19.362 1.135 1.00 94.88 226 ASP A N 1
ATOM 1750 C CA . ASP A 1 226 ? -3.024 -20.641 1.535 1.00 94.88 226 ASP A CA 1
ATOM 1751 C C . ASP A 1 226 ? -2.529 -21.148 2.901 1.00 94.88 226 ASP A C 1
ATOM 1753 O O . ASP A 1 226 ? -3.222 -21.910 3.568 1.00 94.88 226 ASP A O 1
ATOM 1757 N N . GLN A 1 227 ? -1.354 -20.697 3.344 1.00 94.62 227 GLN A N 1
ATOM 1758 C CA . GLN A 1 227 ? -0.747 -21.068 4.627 1.00 94.62 227 GLN A CA 1
ATOM 1759 C C . GLN A 1 227 ? -1.018 -20.050 5.741 1.00 94.62 227 GLN A C 1
ATOM 1761 O O . GLN A 1 227 ? -0.495 -20.191 6.847 1.00 94.62 227 GLN A O 1
ATOM 1766 N N . MET A 1 228 ? -1.781 -18.990 5.466 1.00 97.12 228 MET A N 1
ATOM 1767 C CA . MET A 1 228 ? -2.049 -17.954 6.458 1.00 97.12 228 MET A CA 1
ATOM 1768 C C . MET A 1 228 ? -3.227 -18.320 7.358 1.00 97.12 228 MET A C 1
ATOM 1770 O O . MET A 1 228 ? -4.288 -18.740 6.905 1.00 97.12 228 MET A O 1
ATOM 1774 N N . HIS A 1 229 ? -3.064 -18.065 8.652 1.00 97.50 229 HIS A N 1
ATOM 1775 C CA . HIS A 1 229 ? -4.158 -18.064 9.608 1.00 97.50 229 HIS A CA 1
ATOM 1776 C C . HIS A 1 229 ? -4.987 -16.787 9.420 1.00 97.50 229 HIS A C 1
ATOM 1778 O O . HIS A 1 229 ? -4.517 -15.693 9.733 1.00 97.50 229 HIS A O 1
ATOM 1784 N N . VAL A 1 230 ? -6.195 -16.903 8.870 1.00 97.19 230 VAL A N 1
ATOM 1785 C CA . VAL A 1 230 ? -7.091 -15.756 8.671 1.00 97.19 230 VAL A CA 1
ATOM 1786 C C . VAL A 1 230 ? -7.965 -15.574 9.902 1.00 97.19 230 VAL A C 1
ATOM 1788 O O . VAL A 1 230 ? -8.773 -16.438 10.232 1.00 97.19 230 VAL A O 1
ATOM 1791 N N . ASP A 1 231 ? -7.829 -14.425 10.553 1.00 96.06 231 ASP A N 1
ATOM 1792 C CA . ASP A 1 231 ? -8.687 -14.051 11.668 1.00 96.06 231 ASP A CA 1
ATOM 1793 C C . ASP A 1 231 ? -10.037 -13.543 11.153 1.00 96.06 231 ASP A C 1
ATOM 1795 O O . ASP A 1 231 ? -10.113 -12.582 10.379 1.00 96.06 231 ASP A O 1
ATOM 1799 N N . THR A 1 232 ? -11.115 -14.173 11.612 1.00 93.81 232 THR A N 1
ATOM 1800 C CA . THR A 1 232 ? -12.488 -13.832 11.240 1.00 93.81 232 THR A CA 1
ATOM 1801 C C . THR A 1 232 ? -12.939 -12.464 11.754 1.00 93.81 232 THR A C 1
ATOM 1803 O O . THR A 1 232 ? -13.763 -11.830 11.100 1.00 93.81 232 THR A O 1
ATOM 1806 N N . LEU A 1 233 ? -12.404 -11.976 12.880 1.00 89.56 233 LEU A N 1
ATOM 1807 C CA . LEU A 1 233 ? -12.822 -10.710 13.501 1.00 89.56 233 LEU A CA 1
ATOM 1808 C C . LEU A 1 233 ? -12.382 -9.493 12.677 1.00 89.56 233 LEU A C 1
ATOM 1810 O O . LEU A 1 233 ? -13.144 -8.545 12.460 1.00 89.56 233 LEU A O 1
ATOM 1814 N N . ILE A 1 234 ? -11.141 -9.512 12.189 1.00 92.88 234 ILE A N 1
ATOM 1815 C CA . ILE A 1 234 ? -10.551 -8.391 11.439 1.00 92.88 234 ILE A CA 1
ATOM 1816 C C . ILE A 1 234 ? -10.364 -8.676 9.945 1.00 92.88 234 ILE A C 1
ATOM 1818 O O . ILE A 1 234 ? -10.002 -7.765 9.196 1.00 92.88 234 ILE A O 1
ATOM 1822 N N . SER A 1 235 ? -10.622 -9.912 9.507 1.00 94.75 235 SER A N 1
ATOM 1823 C CA . SER A 1 235 ? -10.423 -10.379 8.129 1.00 94.75 235 SER A CA 1
ATOM 1824 C C . SER A 1 235 ? -8.994 -10.123 7.628 1.00 94.75 235 SER A C 1
ATOM 1826 O O . SER A 1 235 ? -8.782 -9.675 6.498 1.00 94.75 235 SER A O 1
ATOM 1828 N N . LYS A 1 236 ? -8.001 -10.353 8.496 1.00 96.44 236 LYS A N 1
ATOM 1829 C CA . LYS A 1 236 ? -6.567 -10.216 8.191 1.00 96.44 236 LYS A CA 1
ATOM 1830 C C . LYS A 1 236 ? -5.863 -11.563 8.313 1.00 96.44 236 LYS A C 1
ATOM 1832 O O . LYS A 1 236 ? -6.267 -12.406 9.107 1.00 96.44 236 LYS A O 1
ATOM 1837 N N . GLY A 1 237 ? -4.810 -11.742 7.516 1.00 97.31 237 GLY A N 1
ATOM 1838 C CA . GLY A 1 237 ? -3.970 -12.936 7.537 1.00 97.31 237 GLY A CA 1
ATOM 1839 C C . GLY A 1 237 ? -2.781 -12.798 8.489 1.00 97.31 237 GLY A C 1
ATOM 1840 O O . GLY A 1 237 ? -2.066 -11.794 8.477 1.00 97.31 237 GLY A O 1
ATOM 1841 N N . PHE A 1 238 ? -2.521 -13.851 9.253 1.00 98.31 238 PHE A N 1
ATOM 1842 C CA . PHE A 1 238 ? -1.376 -14.020 10.141 1.00 98.31 238 PHE A CA 1
ATOM 1843 C C . PHE A 1 238 ? -0.560 -15.246 9.732 1.00 98.31 238 PHE A C 1
ATOM 1845 O O . PHE A 1 238 ? -1.070 -16.160 9.090 1.00 98.31 238 PHE A O 1
ATOM 1852 N N . CYS A 1 239 ? 0.725 -15.290 10.085 1.00 97.69 239 CYS A N 1
ATOM 1853 C CA . CYS A 1 239 ? 1.547 -16.467 9.790 1.00 97.69 239 CYS A CA 1
ATOM 1854 C C . CYS A 1 239 ? 1.186 -17.681 10.663 1.00 97.69 239 CYS A C 1
ATOM 1856 O O . CYS A 1 239 ? 1.453 -18.805 10.256 1.00 97.69 239 CYS A O 1
ATOM 1858 N N . ASN A 1 240 ? 0.600 -17.463 11.843 1.00 97.50 240 ASN A N 1
ATOM 1859 C CA . ASN A 1 240 ? 0.082 -18.486 12.751 1.00 97.50 240 ASN A CA 1
ATOM 1860 C C . ASN A 1 240 ? -0.865 -17.849 13.791 1.00 97.50 240 ASN A C 1
ATOM 1862 O O . ASN A 1 240 ? -0.961 -16.622 13.872 1.00 97.50 240 ASN A O 1
ATOM 1866 N N . ALA A 1 241 ? -1.539 -18.687 14.588 1.00 97.19 241 ALA A N 1
ATOM 1867 C CA . ALA A 1 241 ? -2.426 -18.243 15.668 1.00 97.19 241 ALA A CA 1
ATOM 1868 C C . ALA A 1 241 ? -1.686 -17.407 16.729 1.00 97.19 241 ALA A C 1
ATOM 1870 O O . ALA A 1 241 ? -2.178 -16.362 17.127 1.00 97.19 241 ALA A O 1
ATOM 1871 N N . ALA A 1 242 ? -0.451 -17.776 17.087 1.00 97.75 242 ALA A N 1
ATOM 1872 C CA . ALA A 1 242 ? 0.341 -17.033 18.071 1.00 97.75 242 ALA A CA 1
ATOM 1873 C C . ALA A 1 242 ? 0.600 -15.568 17.661 1.00 97.75 242 ALA A C 1
ATOM 1875 O O . ALA A 1 242 ? 0.553 -14.670 18.495 1.00 97.75 242 ALA A O 1
ATOM 1876 N N . CYS A 1 243 ? 0.843 -15.296 16.373 1.00 97.88 243 CYS A N 1
ATOM 1877 C CA . CYS A 1 243 ? 0.957 -13.928 15.863 1.00 97.88 243 CYS A CA 1
ATOM 1878 C C . CYS A 1 243 ? -0.379 -13.180 15.867 1.00 97.88 243 CYS A C 1
ATOM 1880 O O . CYS A 1 243 ? -0.373 -11.961 16.025 1.00 97.88 243 CYS A O 1
ATOM 1882 N N . ALA A 1 244 ? -1.502 -13.878 15.678 1.00 97.12 244 ALA A N 1
ATOM 1883 C CA . ALA A 1 244 ? -2.822 -13.276 15.827 1.00 97.12 244 ALA A CA 1
ATOM 1884 C C . ALA A 1 244 ? -3.080 -12.903 17.296 1.00 97.12 244 ALA A C 1
ATOM 1886 O O . ALA A 1 244 ? -3.448 -11.767 17.572 1.00 97.12 244 ALA A O 1
ATOM 1887 N N . ASP A 1 245 ? -2.782 -13.799 18.239 1.00 96.19 245 ASP A N 1
ATOM 1888 C CA . ASP A 1 245 ? -2.926 -13.553 19.678 1.00 96.19 245 ASP A CA 1
ATOM 1889 C C . ASP A 1 245 ? -2.026 -12.407 20.158 1.00 96.19 245 ASP A C 1
ATOM 1891 O O . ASP A 1 245 ? -2.481 -11.510 20.865 1.00 96.19 245 ASP A O 1
ATOM 1895 N N . ALA A 1 246 ? -0.764 -12.377 19.716 1.00 96.88 246 ALA A N 1
ATOM 1896 C CA . ALA A 1 246 ? 0.159 -11.286 20.024 1.00 96.88 246 ALA A CA 1
ATOM 1897 C C . ALA A 1 246 ? -0.330 -9.945 19.459 1.00 96.88 246 ALA A C 1
ATOM 1899 O O . ALA A 1 246 ? -0.281 -8.920 20.141 1.00 96.88 246 ALA A O 1
ATOM 1900 N N . TYR A 1 247 ? -0.850 -9.942 18.228 1.00 96.38 247 TYR A N 1
ATOM 1901 C CA . TYR A 1 247 ? -1.473 -8.754 17.651 1.00 96.38 247 TYR A CA 1
ATOM 1902 C C . TYR A 1 247 ? -2.666 -8.289 18.484 1.00 96.38 247 TYR A C 1
ATOM 1904 O O . TYR A 1 247 ? -2.791 -7.097 18.767 1.00 96.38 247 TYR A O 1
ATOM 1912 N N . HIS A 1 248 ? -3.523 -9.219 18.888 1.00 94.50 248 HIS A N 1
ATOM 1913 C CA . HIS A 1 248 ? -4.699 -8.929 19.688 1.00 94.50 248 HIS A CA 1
ATOM 1914 C C . HIS A 1 248 ? -4.348 -8.340 21.044 1.00 94.50 248 HIS A C 1
ATOM 1916 O O . HIS A 1 248 ? -4.924 -7.326 21.426 1.00 94.50 248 HIS A O 1
ATOM 1922 N N . GLU A 1 249 ? -3.366 -8.912 21.731 1.00 95.19 249 GLU A N 1
ATOM 1923 C CA . GLU A 1 249 ? -2.922 -8.421 23.031 1.00 95.19 249 GLU A CA 1
ATOM 1924 C C . GLU A 1 249 ? -2.345 -7.002 22.937 1.00 95.19 249 GLU A C 1
ATOM 1926 O O . GLU A 1 249 ? -2.710 -6.134 23.724 1.00 95.19 249 GLU A O 1
ATOM 1931 N N . VAL A 1 250 ? -1.541 -6.713 21.907 1.00 94.94 250 VAL A N 1
ATOM 1932 C CA . VAL A 1 250 ? -0.989 -5.365 21.669 1.00 94.94 250 VAL A CA 1
ATOM 1933 C C . VAL A 1 250 ? -2.075 -4.342 21.308 1.00 94.94 250 VAL A C 1
ATOM 1935 O O . VAL A 1 250 ? -1.929 -3.154 21.589 1.00 94.94 250 VAL A O 1
ATOM 1938 N N . ASN A 1 251 ? -3.170 -4.777 20.680 1.00 93.81 251 ASN A N 1
ATOM 1939 C CA . ASN A 1 251 ? -4.267 -3.899 20.255 1.00 93.81 251 ASN A CA 1
ATOM 1940 C C . ASN A 1 251 ? -5.444 -3.861 21.241 1.00 93.81 251 ASN A C 1
ATOM 1942 O O . ASN A 1 251 ? -6.476 -3.239 20.947 1.00 93.81 251 ASN A O 1
ATOM 1946 N N . ARG A 1 252 ? -5.302 -4.494 22.409 1.00 95.38 252 ARG A N 1
ATOM 1947 C CA . ARG A 1 252 ? -6.247 -4.345 23.511 1.00 95.38 252 ARG A CA 1
ATOM 1948 C C . ARG A 1 252 ? -6.063 -2.986 24.162 1.00 95.38 252 ARG A C 1
ATOM 1950 O O . ARG A 1 252 ? -4.972 -2.593 24.556 1.00 95.38 252 ARG A O 1
ATOM 1957 N N . VAL A 1 253 ? -7.171 -2.272 24.291 1.00 95.62 253 VAL A N 1
ATOM 1958 C CA . VAL A 1 253 ? -7.244 -0.996 24.993 1.00 95.62 253 VAL A CA 1
ATOM 1959 C C . VAL A 1 253 ? -8.086 -1.213 26.249 1.00 95.62 253 VAL A C 1
ATOM 1961 O O . VAL A 1 253 ? -9.186 -1.774 26.148 1.00 95.62 253 VAL A O 1
ATOM 1964 N N . PRO A 1 254 ? -7.601 -0.820 27.440 1.00 97.31 254 PRO A N 1
ATOM 1965 C CA . PRO A 1 254 ? -8.413 -0.869 28.645 1.00 97.31 254 PRO A CA 1
ATOM 1966 C C . PRO A 1 254 ? -9.579 0.115 28.522 1.00 97.31 254 PRO A C 1
ATOM 1968 O O . PRO A 1 254 ? -9.434 1.215 27.988 1.00 97.31 254 PRO A O 1
ATOM 1971 N N . CYS A 1 255 ? -10.748 -0.273 29.023 1.00 97.25 255 CYS A N 1
ATOM 1972 C CA . CYS A 1 255 ? -11.884 0.630 29.116 1.00 97.25 255 CYS A CA 1
ATOM 1973 C C . CYS A 1 255 ? -11.539 1.803 30.042 1.00 97.25 255 CYS A C 1
ATOM 1975 O O . CYS A 1 255 ? -11.159 1.588 31.187 1.00 97.25 255 CYS A O 1
ATOM 1977 N N . ALA A 1 256 ? -11.768 3.037 29.598 1.00 97.06 256 ALA A N 1
ATOM 1978 C CA . ALA A 1 256 ? -11.509 4.234 30.403 1.00 97.06 256 ALA A CA 1
ATOM 1979 C C . ALA A 1 256 ? -12.557 4.510 31.504 1.00 97.06 256 ALA A C 1
ATOM 1981 O O . ALA A 1 256 ? -12.545 5.565 32.132 1.00 97.06 256 ALA A O 1
ATOM 1982 N N . GLY A 1 257 ? -13.491 3.585 31.736 1.00 96.31 257 GLY A N 1
ATOM 1983 C CA . GLY A 1 257 ? -14.521 3.755 32.758 1.00 96.31 257 GLY A CA 1
ATOM 1984 C C . GLY A 1 257 ?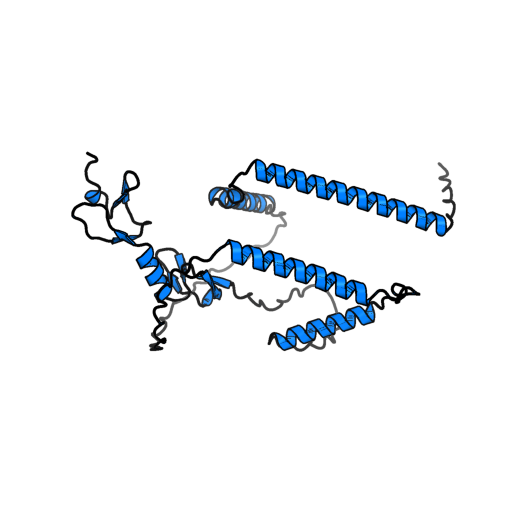 -13.914 3.534 34.140 1.00 96.31 257 GLY A C 1
ATOM 1985 O O . GLY A 1 257 ? -13.276 2.508 34.353 1.00 96.31 257 GLY A O 1
ATOM 1986 N N . ALA A 1 258 ? -14.152 4.445 35.087 1.00 95.00 258 ALA A N 1
ATOM 1987 C CA . ALA A 1 258 ? -13.487 4.453 36.397 1.00 95.00 258 ALA A CA 1
ATOM 1988 C C . ALA A 1 258 ? -13.571 3.120 37.172 1.00 95.00 258 ALA A C 1
ATOM 1990 O O . ALA A 1 258 ? -12.652 2.757 37.902 1.00 95.00 258 ALA A O 1
ATOM 1991 N N . THR A 1 259 ? -14.664 2.371 37.004 1.00 95.69 259 THR A N 1
ATOM 1992 C CA . THR A 1 259 ? -14.895 1.072 37.659 1.00 95.69 259 THR A CA 1
ATOM 1993 C C . THR A 1 259 ? -14.746 -0.126 36.717 1.00 95.69 259 THR A C 1
ATOM 1995 O O . THR A 1 259 ? -14.821 -1.274 37.160 1.00 95.69 259 THR A O 1
ATOM 1998 N N . CYS A 1 260 ? -14.530 0.096 35.418 1.00 96.75 260 CYS A N 1
ATOM 1999 C CA . CYS A 1 260 ? -14.489 -0.968 34.422 1.00 96.75 260 CYS A CA 1
ATOM 2000 C C . CYS A 1 260 ? -13.055 -1.467 34.209 1.00 96.75 260 CYS A C 1
ATOM 2002 O O . CYS A 1 260 ? -12.182 -0.713 33.801 1.00 96.75 260 CYS A O 1
ATOM 2004 N N . ARG A 1 261 ? -12.821 -2.769 34.420 1.00 96.38 261 ARG A N 1
ATOM 2005 C CA . ARG A 1 261 ? -11.522 -3.427 34.162 1.00 96.38 261 ARG A CA 1
ATOM 2006 C C . ARG A 1 261 ? -11.487 -4.229 32.858 1.00 96.38 261 ARG A C 1
ATOM 2008 O O . ARG A 1 261 ? -10.576 -5.023 32.646 1.00 96.38 261 ARG A O 1
ATOM 2015 N N . LYS A 1 262 ? -12.504 -4.087 32.003 1.00 96.06 262 LYS A N 1
ATOM 2016 C CA . LYS A 1 262 ? -12.560 -4.814 30.729 1.00 96.06 262 LYS A CA 1
ATOM 2017 C C . LYS A 1 262 ? -11.540 -4.226 29.755 1.00 96.06 262 LYS A C 1
ATOM 2019 O O . LYS A 1 262 ? -11.448 -3.009 29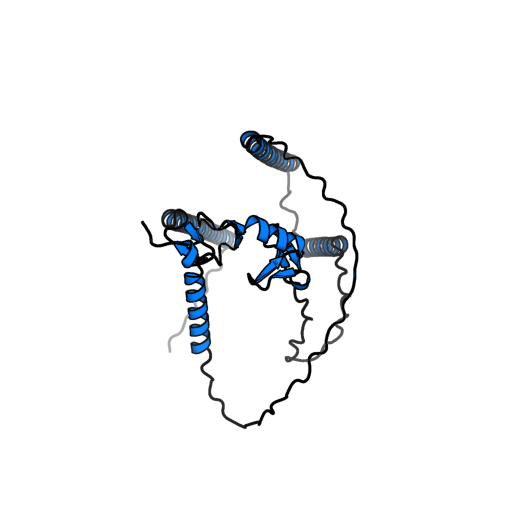.622 1.00 96.06 262 LYS A O 1
ATOM 2024 N N . ALA A 1 263 ? -10.831 -5.098 29.050 1.00 95.00 263 ALA A N 1
ATOM 2025 C CA . ALA A 1 263 ? -10.077 -4.739 27.858 1.00 95.00 263 ALA A CA 1
ATOM 2026 C C . ALA A 1 263 ? -10.919 -5.068 26.620 1.00 95.00 263 ALA A C 1
ATOM 2028 O O . ALA A 1 263 ? -11.597 -6.097 26.589 1.00 95.00 263 ALA A O 1
ATOM 2029 N N . MET A 1 264 ? -10.882 -4.205 25.610 1.00 94.44 264 MET A N 1
ATOM 2030 C CA . MET A 1 264 ? -11.526 -4.455 24.320 1.00 94.44 264 MET A CA 1
ATOM 2031 C C . MET A 1 264 ? -10.597 -4.092 23.167 1.00 94.44 264 MET A C 1
ATOM 2033 O O . MET A 1 264 ? -9.597 -3.400 23.351 1.00 94.44 264 MET A O 1
ATOM 2037 N N . TYR A 1 265 ? -10.945 -4.519 21.958 1.00 92.62 265 TYR A N 1
ATOM 2038 C CA . TYR A 1 265 ? -10.272 -4.023 20.767 1.00 92.62 265 TYR A CA 1
ATOM 2039 C C . TYR A 1 265 ? -10.674 -2.584 20.494 1.00 92.62 265 TYR A C 1
ATOM 2041 O O . TYR A 1 265 ? -11.842 -2.217 20.606 1.00 92.62 265 TYR A O 1
ATOM 2049 N N . ARG A 1 266 ? -9.713 -1.773 20.046 1.00 88.50 266 ARG A N 1
ATOM 2050 C CA . ARG A 1 266 ? -9.969 -0.373 19.676 1.00 88.50 266 ARG A CA 1
ATOM 2051 C C . ARG A 1 266 ? -11.075 -0.217 18.624 1.00 88.50 266 ARG A C 1
ATOM 2053 O O . ARG A 1 266 ? -11.754 0.801 18.614 1.00 88.50 266 ARG A O 1
ATOM 2060 N N . ARG A 1 267 ? -11.256 -1.212 17.747 1.00 88.75 267 ARG A N 1
ATOM 2061 C CA . ARG A 1 267 ? -12.317 -1.230 16.725 1.00 88.75 267 ARG A CA 1
ATOM 2062 C C . ARG A 1 267 ? -13.717 -1.407 17.320 1.00 88.75 267 ARG A C 1
ATOM 2064 O O . ARG A 1 267 ? -14.663 -0.853 16.773 1.00 88.75 267 ARG A O 1
ATOM 2071 N N . ASP A 1 268 ? -13.817 -2.142 18.423 1.00 91.25 268 ASP A N 1
ATOM 2072 C CA . ASP A 1 268 ? -15.081 -2.445 19.105 1.00 91.25 268 ASP A CA 1
ATOM 2073 C C . ASP A 1 268 ? -15.349 -1.472 20.265 1.00 91.25 268 ASP A C 1
ATOM 2075 O O . ASP A 1 268 ? -16.368 -1.559 20.948 1.00 91.25 268 ASP A O 1
ATOM 2079 N N . ALA A 1 269 ? -14.423 -0.541 20.506 1.00 94.31 269 ALA A N 1
ATOM 2080 C CA . ALA A 1 269 ? -14.560 0.479 21.523 1.00 94.31 269 ALA A CA 1
ATOM 2081 C C . ALA A 1 269 ? -15.611 1.521 21.121 1.00 94.31 269 ALA A C 1
ATOM 2083 O O . ALA A 1 269 ? -15.580 2.083 20.025 1.00 94.31 269 ALA A O 1
ATOM 2084 N N . TYR A 1 270 ? -16.488 1.850 22.061 1.00 95.00 270 TYR A N 1
ATOM 2085 C CA . TYR A 1 270 ? -17.284 3.064 22.011 1.00 95.00 270 TYR A CA 1
ATOM 2086 C C . TYR A 1 270 ? -16.360 4.262 22.252 1.00 95.00 270 TYR A C 1
ATOM 2088 O O . TYR A 1 270 ? -15.743 4.367 23.312 1.00 95.00 270 TYR A O 1
ATOM 2096 N N . LEU A 1 271 ? -16.230 5.142 21.262 1.00 95.69 271 LEU A N 1
ATOM 2097 C CA . LEU A 1 271 ? -15.387 6.332 21.355 1.00 95.69 271 LEU A CA 1
ATOM 2098 C C . LEU A 1 271 ? -16.243 7.543 21.734 1.00 95.69 271 LEU A C 1
ATOM 2100 O O . LEU A 1 271 ? -17.101 7.952 20.955 1.00 95.69 271 LEU A O 1
ATOM 2104 N N . ALA A 1 272 ? -15.972 8.136 22.897 1.00 94.69 272 ALA A N 1
ATOM 2105 C CA . ALA A 1 272 ? -16.531 9.420 23.316 1.00 94.69 272 ALA A CA 1
ATOM 2106 C C . ALA A 1 272 ? -15.376 10.381 23.604 1.00 94.69 272 ALA A C 1
ATOM 2108 O O . ALA A 1 272 ? -14.455 10.029 24.334 1.00 94.69 272 ALA A O 1
ATOM 2109 N N . GLU A 1 273 ? -15.379 11.551 22.957 1.00 93.94 273 GLU A N 1
ATOM 2110 C CA . GLU A 1 273 ? -14.330 12.579 23.111 1.00 93.94 273 GLU A CA 1
ATOM 2111 C C . GLU A 1 273 ? -12.896 12.064 22.856 1.00 93.94 273 GLU A C 1
ATOM 2113 O O . GLU A 1 273 ? -11.917 12.551 23.410 1.00 93.94 273 GLU A O 1
ATOM 2118 N N . GLY A 1 274 ? -12.753 11.047 21.999 1.00 93.56 274 GLY A N 1
ATOM 2119 C CA . GLY A 1 274 ? -11.461 10.418 21.698 1.00 93.56 274 GLY A CA 1
ATOM 2120 C C . GLY A 1 274 ? -10.988 9.389 22.731 1.00 93.56 274 GLY A C 1
ATOM 2121 O O . GLY A 1 274 ? -9.945 8.767 22.529 1.00 93.56 274 GLY A O 1
ATOM 2122 N N . ILE A 1 275 ? -11.766 9.152 23.788 1.00 95.50 275 ILE A N 1
ATOM 2123 C CA . ILE A 1 275 ? -11.504 8.157 24.826 1.00 95.50 275 ILE A CA 1
ATOM 2124 C C . ILE A 1 275 ? -12.304 6.878 24.524 1.00 95.50 275 ILE A C 1
ATOM 2126 O O . ILE A 1 275 ? -13.457 6.929 24.093 1.00 95.50 275 ILE A O 1
ATOM 2130 N N . ALA A 1 276 ? -11.678 5.713 24.716 1.00 96.31 276 ALA A N 1
ATOM 2131 C CA . ALA A 1 276 ? -12.254 4.404 24.413 1.00 96.31 276 ALA A CA 1
ATOM 2132 C C . ALA A 1 276 ? -12.955 3.770 25.629 1.00 96.31 276 ALA A C 1
ATOM 2134 O O . ALA A 1 276 ? -12.347 3.543 26.676 1.00 96.31 276 ALA A O 1
ATOM 2135 N N . PHE A 1 277 ? -14.220 3.390 25.452 1.00 97.31 277 PHE A N 1
ATOM 2136 C CA . PHE A 1 277 ? -15.057 2.717 26.446 1.00 97.31 277 PHE A CA 1
ATOM 2137 C C . PHE A 1 277 ? -15.604 1.396 25.899 1.00 97.31 277 PHE A C 1
ATOM 2139 O O . PHE A 1 277 ? -15.871 1.270 24.708 1.00 97.31 277 PHE A O 1
ATOM 2146 N N . CYS A 1 278 ? -15.807 0.387 26.750 1.00 96.94 278 CYS A N 1
ATOM 2147 C CA . CYS A 1 278 ? -16.320 -0.912 26.294 1.00 96.94 278 CYS A CA 1
ATOM 2148 C C . CYS A 1 278 ? -17.814 -0.880 25.943 1.00 96.94 278 CYS A C 1
ATOM 2150 O O . CYS A 1 278 ? -18.339 -1.832 25.379 1.00 96.94 278 CYS A O 1
ATOM 2152 N N . SER A 1 279 ? -18.520 0.174 26.354 1.00 96.75 279 SER A N 1
ATOM 2153 C CA . SER A 1 279 ? -19.953 0.374 26.139 1.00 96.75 279 SER A CA 1
ATOM 2154 C C . SER A 1 279 ? -20.325 1.829 26.428 1.00 96.75 279 SER A C 1
ATOM 2156 O O . SER A 1 279 ? -19.617 2.500 27.182 1.00 96.75 279 SER A O 1
ATOM 2158 N N . ALA A 1 280 ? -21.466 2.290 25.908 1.00 95.50 280 ALA A N 1
ATOM 2159 C CA . ALA A 1 280 ? -21.996 3.623 26.207 1.00 95.50 280 ALA A CA 1
ATOM 2160 C C . ALA A 1 280 ? -22.261 3.829 27.712 1.00 95.50 280 ALA A C 1
ATOM 2162 O O . ALA A 1 280 ? -22.020 4.910 28.237 1.00 95.50 280 ALA A O 1
ATOM 2163 N N . SER A 1 281 ? -22.653 2.775 28.440 1.00 95.69 281 SER A N 1
ATOM 2164 C CA . SER A 1 281 ? -22.832 2.829 29.899 1.00 95.69 281 SER A CA 1
ATOM 2165 C C . SER A 1 281 ? -21.545 3.137 30.667 1.00 95.69 281 SER A C 1
ATOM 2167 O O . SER A 1 281 ? -21.612 3.671 31.768 1.00 95.69 281 SER A O 1
ATOM 2169 N N . CYS A 1 282 ? -20.374 2.817 30.107 1.00 96.31 282 CYS A N 1
ATOM 2170 C CA . CYS A 1 282 ? -19.092 3.124 30.741 1.00 96.31 282 CYS A CA 1
ATOM 2171 C C . CYS A 1 282 ? -18.596 4.547 30.462 1.00 96.31 282 CYS A C 1
ATOM 2173 O O . CYS A 1 282 ? -17.693 4.985 31.167 1.00 96.31 282 CYS A O 1
ATOM 2175 N N . ALA A 1 283 ? -19.151 5.241 29.463 1.00 94.81 283 ALA A N 1
ATOM 2176 C CA . ALA A 1 283 ? -18.781 6.622 29.159 1.00 94.81 283 ALA A CA 1
ATOM 2177 C C . ALA A 1 283 ? -19.368 7.621 30.173 1.00 94.81 283 ALA A C 1
ATOM 2179 O O . ALA A 1 283 ? -18.795 8.685 30.371 1.00 94.81 283 ALA A O 1
ATOM 2180 N N . GLY A 1 284 ? -20.464 7.256 30.854 1.00 88.88 284 GLY A N 1
ATOM 2181 C CA . GLY A 1 284 ? -21.187 8.148 31.765 1.00 88.88 284 GLY A CA 1
ATOM 2182 C C . GLY A 1 284 ? -21.826 9.347 31.044 1.00 88.88 284 GLY A C 1
ATOM 2183 O O . GLY A 1 284 ? -21.595 9.553 29.850 1.00 88.88 284 GLY A O 1
ATOM 2184 N N . PRO A 1 285 ? -22.674 10.136 31.725 1.00 79.31 285 PRO A N 1
ATOM 2185 C CA . PRO A 1 285 ? -22.996 11.471 31.241 1.00 79.31 285 PRO A CA 1
ATOM 2186 C C . PRO A 1 285 ? -21.705 12.295 31.262 1.00 79.31 285 PRO A C 1
ATOM 2188 O O . PRO A 1 285 ? -21.008 12.303 32.279 1.00 79.31 285 PRO A O 1
ATOM 2191 N N . ALA A 1 286 ? -21.371 12.938 30.141 1.00 65.25 286 ALA A N 1
ATOM 2192 C CA . ALA A 1 286 ? -20.283 13.910 30.114 1.00 65.25 286 ALA A CA 1
ATOM 2193 C C . ALA A 1 286 ? -20.530 14.934 31.245 1.00 65.25 286 ALA A C 1
ATOM 2195 O O . ALA A 1 286 ? -21.672 15.397 31.361 1.00 65.25 286 ALA A O 1
ATOM 2196 N N . PRO A 1 287 ? -19.544 15.186 32.126 1.00 59.25 287 PRO A N 1
ATOM 2197 C CA . PRO A 1 287 ? -19.692 16.147 33.215 1.00 59.25 287 PRO A CA 1
ATOM 2198 C C . PRO A 1 287 ? -19.949 17.570 32.706 1.00 59.25 287 PRO A C 1
ATOM 2200 O O . PRO A 1 287 ? -19.485 17.904 31.591 1.00 59.25 287 PRO A O 1
#